Protein AF-A0A078B1Y4-F1 (afdb_monomer)

Secondary structure (DSSP, 8-state):
-EEE-TTS-EEEE-SS-EEEEEE--SS--HHHHHS--EEES-SEEEEETTEE---S-EEE-STT-EEEEEEEETTS-TTSHHHHHHHHHTT-SS--EEEEEEPPPP-TTEEEETTTEEEEPPTTEE--S--SSSBPPEEP-TTTEEE-STT-EEEPTTEEES-SSS--EEEPPTTHHHHHHHHHHHHHTTS----S----PPP-

Nearest PDB structures (foldseek):
  8trv-assembly2_B  TM=4.277E-01  e=3.160E-01  Homo sapiens
  7lr3-assembly1_D  TM=4.701E-01  e=1.806E+00  Plasmodium berghei
  5lk2-assembly1_A  TM=1.223E-01  e=2.372E+00  Orthohantavirus hantanense

Foldseek 3Di:
DFDADPVRDGPFFDQAKKKFKDKDQPPFDPQQVQAPKDWPDDGIFTDHRNDTDDPDIDIATAAQGKIKMKIDMPVDDCVDPVNVVVCVVVVHPHPIDIDIDGHHFADFQWFQASNRDTHGFAFQWGGQDRDNDGDHTHGHPVVFWGDHTGLDIDGDPQWDDPDSRDNDIDGDDVPCVVVVVVVVVVVVVPDDDDDPDDDDDDDD

Structure (mmCIF, N/CA/C/O backbone):
data_AF-A0A078B1Y4-F1
#
_entry.id   AF-A0A078B1Y4-F1
#
loop_
_atom_site.group_PDB
_atom_site.id
_atom_site.type_symbol
_atom_site.label_atom_id
_atom_site.label_alt_id
_atom_site.label_comp_id
_atom_site.label_asym_id
_atom_site.label_entity_id
_atom_site.label_seq_id
_atom_site.pdbx_PDB_ins_code
_atom_site.Cartn_x
_atom_site.Cartn_y
_atom_site.Cartn_z
_atom_site.occupancy
_atom_site.B_iso_or_equiv
_atom_site.auth_seq_id
_atom_site.auth_comp_id
_atom_site.auth_asym_id
_atom_site.auth_atom_id
_atom_site.pdbx_PDB_model_num
ATOM 1 N N . MET A 1 1 ? -14.480 -9.193 20.611 1.00 78.06 1 MET A N 1
ATOM 2 C CA . MET A 1 1 ? -14.392 -8.823 22.026 1.00 78.06 1 MET A CA 1
ATOM 3 C C . MET A 1 1 ? -15.074 -9.883 22.874 1.00 78.06 1 MET A C 1
ATOM 5 O O . MET A 1 1 ? -16.052 -10.478 22.432 1.00 78.06 1 MET A O 1
ATOM 9 N N . ALA A 1 2 ? -14.563 -10.117 24.077 1.00 81.56 2 ALA A N 1
ATOM 10 C CA . ALA A 1 2 ? -15.162 -11.022 25.050 1.00 81.56 2 ALA A CA 1
ATOM 11 C C . ALA A 1 2 ? -15.450 -10.257 26.344 1.00 81.56 2 ALA A C 1
ATOM 13 O O . ALA A 1 2 ? -14.696 -9.355 26.716 1.00 81.56 2 ALA A O 1
ATOM 14 N N . LEU A 1 3 ? -16.540 -10.611 27.019 1.00 81.38 3 LEU A N 1
ATOM 15 C CA . LEU A 1 3 ? -16.792 -10.191 28.387 1.00 81.38 3 LEU A CA 1
ATOM 16 C C . LEU A 1 3 ? -16.031 -11.147 29.303 1.00 81.38 3 LEU A C 1
ATOM 18 O O . LEU A 1 3 ? -16.247 -12.357 29.248 1.00 81.38 3 LEU A O 1
ATOM 22 N N . ILE A 1 4 ? -15.136 -10.592 30.111 1.00 84.81 4 ILE A N 1
ATOM 23 C CA . ILE A 1 4 ? -14.276 -11.345 31.021 1.00 84.81 4 ILE A CA 1
ATOM 24 C C . ILE A 1 4 ? -14.663 -10.972 32.454 1.00 84.81 4 ILE A C 1
ATOM 26 O O . ILE A 1 4 ? -14.875 -9.792 32.747 1.00 84.81 4 ILE A O 1
ATOM 30 N N . ASP A 1 5 ? -14.809 -11.966 33.326 1.00 83.62 5 ASP A N 1
ATOM 31 C CA . ASP A 1 5 ? -15.074 -11.741 34.748 1.00 83.62 5 ASP A CA 1
ATOM 32 C C . ASP A 1 5 ? -13.808 -11.322 35.523 1.00 83.62 5 ASP A C 1
ATOM 34 O O . ASP A 1 5 ? -12.708 -11.214 34.980 1.00 83.62 5 ASP A O 1
ATOM 38 N N . GLN A 1 6 ? -13.950 -11.083 36.828 1.00 82.25 6 GLN A N 1
ATOM 39 C CA . GLN A 1 6 ? -12.820 -10.715 37.691 1.00 82.25 6 GLN A CA 1
ATOM 40 C C . GLN A 1 6 ? -11.780 -11.836 37.890 1.00 82.25 6 GLN A C 1
ATOM 42 O O . GLN A 1 6 ? -10.701 -11.566 38.410 1.00 82.25 6 GLN A O 1
ATOM 47 N N . TYR A 1 7 ? -12.095 -13.073 37.495 1.00 89.88 7 TYR A N 1
ATOM 48 C CA . TYR A 1 7 ? -11.221 -14.245 37.581 1.00 89.88 7 TYR A CA 1
ATOM 49 C C . TYR A 1 7 ? -10.545 -14.573 36.240 1.00 89.88 7 TYR A C 1
ATOM 51 O O . TYR A 1 7 ? -9.808 -15.552 36.151 1.00 89.88 7 TYR A O 1
ATOM 59 N N . GLY A 1 8 ? -10.772 -13.765 35.198 1.00 84.69 8 GLY A N 1
ATOM 60 C CA . GLY A 1 8 ? -10.197 -13.977 33.870 1.00 84.69 8 GLY A CA 1
ATOM 61 C C . GLY A 1 8 ? -10.979 -14.956 32.987 1.00 84.69 8 GLY A C 1
ATOM 62 O O . GLY A 1 8 ? -10.490 -15.325 31.922 1.00 84.69 8 GLY A O 1
ATOM 63 N N . GLN A 1 9 ? -12.182 -15.376 33.384 1.00 89.38 9 GLN A N 1
ATOM 64 C CA . GLN A 1 9 ? -13.012 -16.304 32.613 1.00 89.38 9 GLN A CA 1
ATOM 65 C C . GLN A 1 9 ? -13.873 -15.559 31.592 1.00 89.38 9 GLN A C 1
ATOM 67 O O . GLN A 1 9 ? -14.438 -14.505 31.888 1.00 89.38 9 GLN A O 1
ATOM 72 N N . ILE A 1 10 ? -14.025 -16.136 30.397 1.00 85.69 10 ILE A N 1
ATOM 73 C CA . ILE A 1 10 ? -14.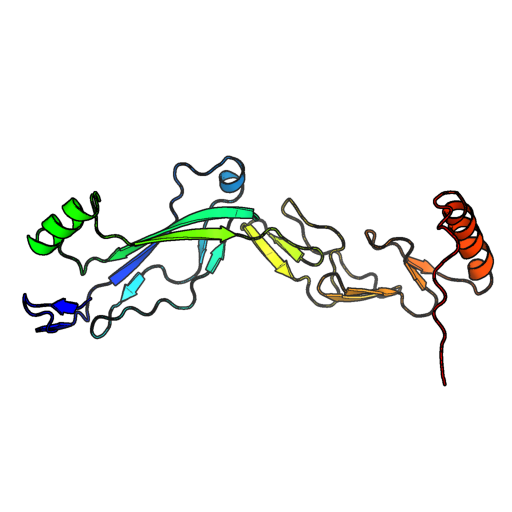935 -15.614 29.373 1.00 85.69 10 ILE A CA 1
ATOM 74 C C . ILE A 1 10 ? -16.369 -15.962 29.773 1.00 85.69 10 ILE A C 1
ATOM 76 O O . ILE A 1 10 ? -16.761 -17.125 29.759 1.00 85.69 10 ILE A O 1
ATOM 80 N N . VAL A 1 11 ? -17.161 -14.942 30.091 1.00 86.88 11 VAL A N 1
ATOM 81 C CA . VAL A 1 11 ? -18.583 -15.081 30.451 1.00 86.88 11 VAL A CA 1
ATOM 82 C C . VAL A 1 11 ? -19.521 -14.789 29.278 1.00 86.88 11 VAL A C 1
ATOM 84 O O . VAL A 1 11 ? -20.719 -15.038 29.360 1.00 86.88 11 VAL A O 1
ATOM 87 N N . GLY A 1 12 ? -18.988 -14.269 28.171 1.00 86.19 12 GLY A N 1
ATOM 88 C CA . GLY A 1 12 ? -19.742 -14.053 26.943 1.00 86.19 12 GLY A CA 1
ATOM 89 C C . GLY A 1 12 ? -18.870 -13.533 25.807 1.00 86.19 12 GLY A C 1
ATOM 90 O O . GLY A 1 12 ? -17.819 -12.931 26.031 1.00 86.19 12 GLY A O 1
ATOM 91 N N . SER A 1 13 ? -19.323 -13.745 24.576 1.00 86.94 13 SER A N 1
ATOM 92 C CA . SER A 1 13 ? -18.654 -13.280 23.362 1.00 86.94 13 SER A CA 1
ATOM 93 C C . SER A 1 13 ? -19.588 -12.410 22.537 1.00 86.94 13 SER A C 1
ATOM 95 O O . SER A 1 13 ? -20.764 -12.734 22.384 1.00 86.94 13 SER A O 1
ATOM 97 N N . ASP A 1 14 ? -19.058 -11.331 21.977 1.00 87.25 14 ASP A N 1
ATOM 98 C CA . ASP A 1 14 ? -19.820 -10.442 21.106 1.00 87.25 14 ASP A CA 1
ATOM 99 C C . ASP A 1 14 ? -19.807 -10.928 19.647 1.00 87.25 14 ASP A C 1
ATOM 101 O O . ASP A 1 14 ? -18.749 -11.216 19.090 1.00 87.25 14 ASP A O 1
ATOM 105 N N . SER A 1 15 ? -20.984 -10.998 19.027 1.00 89.44 15 SER A N 1
ATOM 106 C CA . SER A 1 15 ? -21.167 -11.416 17.631 1.00 89.44 15 SER A CA 1
ATOM 107 C C . SER A 1 15 ? -21.884 -10.371 16.769 1.00 89.44 15 SER A C 1
ATOM 109 O O . SER A 1 15 ? -22.349 -10.690 15.676 1.00 89.44 15 SER A O 1
ATOM 111 N N . ASN A 1 16 ? -22.065 -9.147 17.274 1.00 90.81 16 ASN A N 1
ATOM 112 C CA . ASN A 1 16 ? -22.839 -8.120 16.573 1.00 90.81 16 ASN A CA 1
ATOM 113 C C . ASN A 1 16 ? -22.078 -6.808 16.378 1.00 90.81 16 ASN A C 1
ATOM 115 O O . ASN A 1 16 ? -22.391 -6.042 15.465 1.00 90.81 16 ASN A O 1
ATOM 119 N N . SER A 1 17 ? -21.086 -6.529 17.217 1.00 93.88 17 SER A N 1
ATOM 120 C CA . SER A 1 17 ? -20.323 -5.291 17.102 1.00 93.88 17 SER A CA 1
ATOM 121 C C . SER A 1 17 ? -19.473 -5.275 15.834 1.00 93.88 17 SER A C 1
ATOM 123 O O . SER A 1 17 ? -19.184 -6.306 15.227 1.00 93.88 17 SER A O 1
ATOM 125 N N . LYS A 1 18 ? -19.070 -4.078 15.421 1.00 95.62 18 LYS A N 1
ATOM 126 C CA . LYS A 1 18 ? -18.250 -3.830 14.242 1.00 95.62 18 LYS A CA 1
ATOM 127 C C . LYS A 1 18 ? -16.930 -3.205 14.655 1.00 95.62 18 LYS A C 1
ATOM 129 O O . LYS A 1 18 ? -16.913 -2.261 15.443 1.00 95.62 18 LYS A O 1
ATOM 134 N N . VAL A 1 19 ? -15.855 -3.708 14.068 1.00 96.06 19 VAL A N 1
ATOM 135 C CA . VAL A 1 19 ? -14.545 -3.067 14.057 1.00 96.06 19 VAL A CA 1
ATOM 136 C C . VAL A 1 19 ? -14.460 -2.186 12.817 1.00 96.06 19 VAL A C 1
ATOM 138 O O . VAL A 1 19 ? -14.766 -2.642 11.715 1.00 96.06 19 VAL A O 1
ATOM 141 N N . ARG A 1 20 ? -14.068 -0.927 13.000 1.00 96.31 20 ARG A N 1
ATOM 142 C CA . ARG A 1 20 ? -13.887 0.056 11.935 1.00 96.31 20 ARG A CA 1
ATOM 143 C C . ARG A 1 20 ? -12.437 0.452 11.797 1.00 96.31 20 ARG A C 1
ATOM 145 O O . ARG A 1 20 ? -11.783 0.703 12.805 1.00 96.31 20 ARG A O 1
ATOM 152 N N . ILE A 1 21 ? -11.982 0.567 10.559 1.00 96.50 21 ILE A N 1
ATOM 153 C CA . ILE A 1 21 ? -10.633 1.008 10.217 1.00 96.50 21 ILE A CA 1
ATOM 154 C C . ILE A 1 21 ? -10.707 2.416 9.641 1.00 96.50 21 ILE A C 1
ATOM 156 O O . ILE A 1 21 ? -11.511 2.682 8.746 1.00 96.50 21 ILE A O 1
ATOM 160 N N . SER A 1 22 ? -9.846 3.303 10.118 1.00 94.12 22 SER A N 1
ATOM 161 C CA . SER A 1 22 ? -9.680 4.648 9.573 1.00 94.12 22 SER A CA 1
ATOM 162 C C . SER A 1 22 ? -8.211 5.025 9.484 1.00 94.12 22 SER A C 1
ATOM 164 O O . SER A 1 22 ? -7.410 4.642 10.330 1.00 94.12 22 SER A O 1
ATOM 166 N N . ILE A 1 23 ? -7.861 5.797 8.460 1.00 93.81 23 ILE A N 1
ATOM 167 C CA . ILE A 1 23 ? -6.533 6.395 8.319 1.00 93.81 23 ILE A CA 1
ATOM 168 C C . ILE A 1 23 ? -6.623 7.816 8.867 1.00 93.81 23 ILE A C 1
ATOM 170 O O . ILE A 1 23 ? -7.517 8.571 8.483 1.00 93.81 23 ILE A O 1
ATOM 174 N N . GLN A 1 24 ? -5.714 8.184 9.762 1.00 87.75 24 GLN A N 1
ATOM 175 C CA . GLN A 1 24 ? -5.592 9.559 10.216 1.00 87.75 24 GLN A CA 1
ATOM 176 C C . GLN A 1 24 ? -5.026 10.409 9.079 1.00 87.75 24 GLN A C 1
ATOM 178 O O . GLN A 1 24 ? -3.925 10.167 8.588 1.00 87.75 24 GLN A O 1
ATOM 183 N N . THR A 1 25 ? -5.801 11.402 8.657 1.00 80.56 25 THR A N 1
ATOM 184 C CA . THR A 1 25 ? -5.416 12.343 7.597 1.00 80.56 25 THR A CA 1
ATOM 185 C C . THR A 1 25 ? -5.047 13.725 8.136 1.00 80.56 25 THR A C 1
ATOM 187 O O . THR A 1 25 ? -4.709 14.604 7.350 1.00 80.56 25 THR A O 1
ATOM 190 N N . SER A 1 26 ? -5.144 13.946 9.453 1.00 78.38 26 SER A N 1
ATOM 191 C CA . SER A 1 26 ? -4.662 15.168 10.101 1.00 78.38 26 SER A CA 1
ATOM 192 C C . SER A 1 26 ? -3.170 15.060 10.397 1.00 78.38 26 SER A C 1
ATOM 194 O O . SER A 1 26 ? -2.661 13.958 10.596 1.00 78.38 26 SER A O 1
ATOM 196 N N . ASP A 1 27 ? -2.486 16.204 10.442 1.00 77.81 27 ASP A N 1
ATOM 197 C CA . ASP A 1 27 ? -1.089 16.309 10.893 1.00 77.81 27 ASP A CA 1
ATOM 198 C C . ASP A 1 27 ? -0.091 15.467 10.076 1.00 77.81 27 ASP A C 1
ATOM 200 O O . ASP A 1 27 ? 0.990 15.119 10.548 1.00 77.81 27 ASP A O 1
ATOM 204 N N . LEU A 1 28 ? -0.450 15.156 8.826 1.00 81.56 28 LEU A N 1
ATOM 205 C CA . LEU A 1 28 ? 0.441 14.513 7.869 1.00 81.56 28 LEU A CA 1
ATOM 206 C C . LEU A 1 28 ? 1.578 15.464 7.475 1.00 81.56 28 LEU A C 1
ATOM 208 O O . LEU A 1 28 ? 1.371 16.673 7.328 1.00 81.56 28 LEU A O 1
ATOM 212 N N . ASP A 1 29 ? 2.768 14.907 7.246 1.00 81.62 29 ASP A N 1
ATOM 213 C CA . ASP A 1 29 ? 3.886 15.669 6.693 1.00 81.62 29 ASP A CA 1
ATOM 214 C C . ASP A 1 29 ? 3.585 16.159 5.258 1.00 81.62 29 ASP A C 1
ATOM 216 O O . ASP A 1 29 ? 2.681 15.679 4.566 1.00 81.62 29 ASP A O 1
ATOM 220 N N . GLU A 1 30 ? 4.330 17.166 4.792 1.00 83.50 30 GLU A N 1
ATOM 221 C CA . GLU A 1 30 ? 4.126 17.771 3.464 1.00 83.50 30 GLU A CA 1
ATOM 222 C C . GLU A 1 30 ? 4.202 16.726 2.332 1.00 83.50 30 GLU A C 1
ATOM 224 O O . GLU A 1 30 ? 3.468 16.800 1.345 1.00 83.50 30 GLU A O 1
ATOM 229 N N . LYS A 1 31 ? 5.032 15.691 2.514 1.00 81.50 31 LYS A N 1
ATOM 230 C CA . LYS A 1 31 ? 5.200 14.581 1.570 1.00 81.50 31 LYS A CA 1
ATOM 231 C C . LYS A 1 31 ? 3.947 13.693 1.512 1.00 81.50 31 LYS A C 1
ATOM 233 O O . LYS A 1 31 ? 3.461 13.386 0.422 1.00 81.50 31 LYS A O 1
ATOM 238 N N . ALA A 1 32 ? 3.387 13.307 2.652 1.00 83.12 32 ALA A N 1
ATOM 239 C CA . ALA A 1 32 ? 2.191 12.479 2.783 1.00 83.12 32 ALA A CA 1
ATOM 240 C C . ALA A 1 32 ? 0.916 13.211 2.340 1.00 83.12 32 ALA A C 1
ATOM 242 O O . ALA A 1 32 ? -0.025 12.566 1.878 1.00 83.12 32 ALA A O 1
ATOM 243 N N . ASN A 1 33 ? 0.901 14.546 2.409 1.00 85.00 33 ASN A N 1
ATOM 244 C CA . ASN A 1 33 ? -0.198 15.368 1.896 1.00 85.00 33 ASN A CA 1
ATOM 245 C C . ASN A 1 33 ? -0.282 15.393 0.362 1.00 85.00 33 ASN A C 1
ATOM 247 O O . ASN A 1 33 ? -1.360 15.630 -0.180 1.00 85.00 33 ASN A O 1
ATOM 251 N N . LYS A 1 34 ? 0.823 15.130 -0.353 1.00 86.81 34 LYS A N 1
ATOM 252 C CA . LYS A 1 34 ? 0.838 15.139 -1.827 1.00 86.81 34 LYS A CA 1
ATOM 253 C C . LYS A 1 34 ? -0.050 14.038 -2.421 1.00 86.81 34 LYS A C 1
ATOM 255 O O . LYS A 1 34 ? -0.738 14.282 -3.408 1.00 86.81 34 LYS A O 1
ATOM 260 N N . TYR A 1 35 ? -0.056 12.856 -1.800 1.00 88.69 35 TYR A N 1
ATOM 261 C CA . TYR A 1 35 ? -0.932 11.733 -2.143 1.00 88.69 35 TYR A CA 1
ATOM 262 C C . TYR A 1 35 ? -1.518 11.162 -0.845 1.00 88.69 35 TYR A C 1
ATOM 264 O O . TYR A 1 35 ? -0.891 10.308 -0.209 1.00 88.69 35 TYR A O 1
ATOM 272 N N . PRO A 1 36 ? -2.692 11.652 -0.406 1.00 87.69 36 PRO A N 1
ATOM 273 C CA . PRO A 1 36 ? -3.242 11.290 0.891 1.00 87.69 36 PRO A CA 1
ATOM 274 C C . PRO A 1 36 ? -3.516 9.789 0.989 1.00 87.69 36 PRO A C 1
ATOM 276 O O . PRO A 1 36 ? -3.801 9.117 -0.004 1.00 87.69 36 PRO A O 1
ATOM 279 N N . GLY A 1 37 ? -3.434 9.279 2.218 1.00 89.44 37 GLY A N 1
ATOM 280 C CA . GLY A 1 37 ? -3.692 7.880 2.526 1.00 89.44 37 GLY A CA 1
ATOM 281 C C . GLY A 1 37 ? -5.141 7.502 2.211 1.00 89.44 37 GLY A C 1
ATOM 282 O O . GLY A 1 37 ? -6.065 8.141 2.710 1.00 89.44 37 GLY A O 1
ATOM 283 N N . ILE A 1 38 ? -5.352 6.461 1.410 1.00 90.94 38 ILE A N 1
ATOM 284 C CA . ILE A 1 38 ? -6.674 5.937 1.056 1.00 90.94 38 ILE A CA 1
ATOM 285 C C . ILE A 1 38 ? -6.757 4.480 1.496 1.00 90.94 38 ILE A C 1
ATOM 287 O O . ILE A 1 38 ? -5.835 3.691 1.276 1.00 90.94 38 ILE A O 1
ATOM 291 N N . LEU A 1 39 ? -7.892 4.128 2.093 1.00 93.12 39 LEU A N 1
ATOM 292 C CA . LEU A 1 39 ? -8.262 2.751 2.376 1.00 93.12 39 LEU A CA 1
ATOM 293 C C . LEU A 1 39 ? -9.083 2.216 1.203 1.00 93.12 39 LEU A C 1
ATOM 295 O O . LEU A 1 39 ? -10.091 2.804 0.814 1.00 93.12 39 LEU A O 1
ATOM 299 N N . GLN A 1 40 ? -8.641 1.106 0.631 1.00 92.12 40 GLN A N 1
ATOM 300 C CA . GLN A 1 40 ? -9.341 0.380 -0.420 1.00 92.12 40 GLN A CA 1
ATOM 301 C C . GLN A 1 40 ? -9.856 -0.942 0.143 1.00 92.12 40 GLN A C 1
ATOM 303 O O . GLN A 1 40 ? -9.137 -1.618 0.878 1.00 92.12 40 GLN A O 1
ATOM 308 N N . GLY A 1 41 ? -11.086 -1.305 -0.219 1.00 92.94 41 GLY A N 1
ATOM 309 C CA . GLY A 1 41 ? -11.787 -2.461 0.339 1.00 92.94 41 GLY A CA 1
ATOM 310 C C . GLY A 1 41 ? -12.836 -2.050 1.371 1.00 92.94 41 GLY A C 1
ATOM 311 O O . GLY A 1 41 ? -13.386 -0.951 1.307 1.00 92.94 41 GLY A O 1
ATOM 312 N N . SER A 1 42 ? -13.134 -2.952 2.305 1.00 94.44 42 SER A N 1
ATOM 313 C CA . SER A 1 42 ? -14.098 -2.693 3.381 1.00 94.44 42 SER A CA 1
ATOM 314 C C . SER A 1 42 ? -13.441 -1.953 4.548 1.00 94.44 42 SER A C 1
ATOM 316 O O . SER A 1 42 ? -12.303 -2.237 4.906 1.00 94.44 42 SER A O 1
ATOM 318 N N . SER A 1 43 ? -14.171 -1.032 5.177 1.00 95.31 43 SER A N 1
ATOM 319 C CA . SER A 1 43 ? -13.749 -0.351 6.412 1.00 95.31 43 SER A CA 1
ATOM 320 C C . SER A 1 43 ? -14.452 -0.870 7.663 1.00 95.31 43 SER A C 1
ATOM 322 O O . SER A 1 43 ? -14.038 -0.524 8.763 1.00 95.31 43 SER A O 1
ATOM 324 N N . ASP A 1 44 ? -15.509 -1.673 7.512 1.00 95.62 44 ASP A N 1
ATOM 325 C CA . ASP A 1 44 ? -16.372 -2.149 8.594 1.00 95.62 44 ASP A CA 1
ATOM 326 C C . ASP A 1 44 ? -16.403 -3.684 8.622 1.00 95.62 44 ASP A C 1
ATOM 328 O O . ASP A 1 44 ? -16.843 -4.322 7.667 1.00 95.62 44 ASP A O 1
ATOM 332 N N . PHE A 1 45 ? -16.002 -4.274 9.748 1.00 96.06 45 PHE A N 1
ATOM 333 C CA . PHE A 1 45 ? -15.871 -5.721 9.927 1.00 96.06 45 PHE A CA 1
ATOM 334 C C . PHE A 1 45 ? -16.683 -6.184 11.132 1.00 96.06 45 PHE A C 1
ATOM 336 O O . PHE A 1 45 ? -16.425 -5.766 12.260 1.00 96.06 45 PHE A O 1
ATOM 343 N N . GLN A 1 46 ? -17.678 -7.043 10.911 1.00 95.31 46 GLN A N 1
ATOM 344 C CA . GLN A 1 46 ? -18.495 -7.580 11.998 1.00 95.31 46 GLN A CA 1
ATOM 345 C C . GLN A 1 46 ? -17.700 -8.602 12.817 1.00 95.31 46 GLN A C 1
ATOM 347 O O . GLN A 1 46 ? -17.027 -9.475 12.270 1.00 95.31 46 GLN A O 1
ATOM 352 N N . ALA A 1 47 ? -17.783 -8.495 14.139 1.00 94.38 47 ALA A N 1
ATOM 353 C CA . ALA A 1 47 ? -17.245 -9.492 15.044 1.00 94.38 47 ALA A CA 1
ATOM 354 C C . ALA A 1 47 ? -18.140 -10.740 15.047 1.00 94.38 47 ALA A C 1
ATOM 356 O O . ALA A 1 47 ? -19.361 -10.639 15.090 1.00 94.38 47 ALA A O 1
ATOM 357 N N . SER A 1 48 ? -17.525 -11.917 15.063 1.00 93.75 48 SER A N 1
ATOM 358 C CA . SER A 1 48 ? -18.172 -13.214 15.237 1.00 93.75 48 SER A CA 1
ATOM 359 C C . SER A 1 48 ? -17.509 -13.939 16.401 1.00 93.75 48 SER A C 1
ATOM 361 O O . SER A 1 48 ? -16.290 -14.112 16.413 1.00 93.75 48 SER A O 1
ATOM 363 N N . SER A 1 49 ? -18.296 -14.329 17.407 1.00 89.06 49 SER A N 1
ATOM 364 C CA . SER A 1 49 ? -17.803 -14.991 18.628 1.00 89.06 49 SER A CA 1
ATOM 365 C C . SER A 1 49 ? -16.619 -14.270 19.281 1.00 89.06 49 SER A C 1
ATOM 367 O O . SER A 1 49 ? -15.675 -14.872 19.784 1.00 89.06 49 SER A O 1
ATOM 369 N N . GLY A 1 50 ? -16.660 -12.943 19.272 1.00 87.25 50 GLY A N 1
ATOM 370 C CA . GLY A 1 50 ? -15.637 -12.095 19.846 1.00 87.25 50 GLY A CA 1
ATOM 371 C C . GLY A 1 50 ? -14.394 -11.911 18.974 1.00 87.25 50 GLY A C 1
ATOM 372 O O . GLY A 1 50 ? -13.429 -11.314 19.449 1.00 87.25 50 GLY A O 1
ATOM 373 N N . VAL A 1 51 ? -14.404 -12.329 17.714 1.00 90.00 51 VAL A N 1
ATOM 374 C CA . VAL A 1 51 ? -13.280 -12.157 16.786 1.00 90.00 51 VAL A CA 1
ATOM 375 C C . VAL A 1 51 ? -13.757 -11.412 15.544 1.00 90.00 51 VAL A C 1
ATOM 377 O O . VAL A 1 51 ? -14.751 -11.795 14.940 1.00 90.00 51 VAL A O 1
ATOM 380 N N . ALA A 1 52 ? -13.062 -10.344 15.158 1.00 93.12 52 ALA A N 1
ATOM 381 C CA . ALA A 1 52 ? -13.277 -9.678 13.875 1.00 93.12 52 ALA A CA 1
ATOM 382 C C . ALA A 1 52 ? -12.123 -10.043 12.939 1.00 93.12 52 ALA A C 1
ATOM 384 O O . ALA A 1 52 ? -10.960 -9.919 13.323 1.00 93.12 52 ALA A O 1
ATOM 385 N N . ILE A 1 53 ? -12.450 -10.507 11.734 1.00 93.44 53 ILE A N 1
ATOM 386 C CA . ILE A 1 53 ? -11.469 -10.850 10.703 1.00 93.44 53 ILE A CA 1
ATOM 387 C C . ILE A 1 53 ? -11.429 -9.699 9.703 1.00 93.44 53 ILE A C 1
ATOM 389 O O . ILE A 1 53 ? -12.453 -9.355 9.116 1.00 93.44 53 ILE A O 1
ATOM 393 N N . ILE A 1 54 ? -10.249 -9.107 9.538 1.00 93.94 54 ILE A N 1
ATOM 394 C CA . ILE A 1 54 ? -10.006 -7.987 8.631 1.00 93.94 54 ILE A CA 1
ATOM 395 C C . ILE A 1 54 ? -9.258 -8.527 7.418 1.00 93.94 54 ILE A C 1
ATOM 397 O O . ILE A 1 54 ? -8.078 -8.853 7.520 1.00 93.94 54 ILE A O 1
ATOM 401 N N . ASN A 1 55 ? -9.954 -8.611 6.287 1.00 94.00 55 ASN A N 1
ATOM 402 C CA . ASN A 1 55 ? -9.428 -9.135 5.028 1.00 94.00 55 ASN A CA 1
ATOM 403 C C . ASN A 1 55 ? -9.663 -8.137 3.892 1.00 94.00 55 ASN A C 1
ATOM 405 O O . ASN A 1 55 ? -10.556 -7.293 3.978 1.00 94.00 55 ASN A O 1
ATOM 409 N N . ASP A 1 56 ? -8.870 -8.270 2.828 1.00 92.88 56 ASP A N 1
ATOM 410 C CA . ASP A 1 56 ? -9.012 -7.510 1.579 1.00 92.88 56 ASP A CA 1
ATOM 411 C C . ASP A 1 56 ? -8.977 -5.983 1.768 1.00 92.88 56 ASP A C 1
ATOM 413 O O . ASP A 1 56 ? -9.654 -5.230 1.066 1.00 92.88 56 ASP A O 1
ATOM 417 N N . VAL A 1 57 ? -8.164 -5.524 2.726 1.00 93.62 57 VAL A N 1
ATOM 418 C CA . VAL A 1 57 ? -7.899 -4.103 2.976 1.00 93.62 57 VAL A CA 1
ATOM 419 C C . VAL A 1 57 ? -6.534 -3.738 2.426 1.00 93.62 57 VAL A C 1
ATOM 421 O O . VAL A 1 57 ? -5.520 -4.325 2.804 1.00 93.62 57 VAL A O 1
ATOM 424 N N . ILE A 1 58 ? -6.501 -2.730 1.559 1.00 92.19 58 ILE A N 1
ATOM 425 C CA . ILE A 1 58 ? -5.267 -2.181 1.003 1.00 92.19 58 ILE A CA 1
ATOM 426 C C . ILE A 1 58 ? -5.183 -0.712 1.390 1.00 92.19 58 ILE A C 1
ATOM 428 O O . ILE A 1 58 ? -6.119 0.053 1.171 1.00 92.19 58 ILE A O 1
ATOM 432 N N . ILE A 1 59 ? -4.040 -0.313 1.936 1.00 91.81 59 ILE A N 1
ATOM 433 C CA . ILE A 1 59 ? -3.755 1.077 2.286 1.00 91.81 59 ILE A CA 1
ATOM 434 C C . ILE A 1 59 ? -2.744 1.618 1.283 1.00 91.81 59 ILE A C 1
ATOM 436 O O . ILE A 1 59 ? -1.717 0.994 1.017 1.00 91.81 59 ILE A O 1
ATOM 440 N N . THR A 1 60 ? -3.066 2.761 0.689 1.00 92.25 60 THR A N 1
ATOM 441 C CA . THR A 1 60 ? -2.288 3.392 -0.384 1.00 92.25 60 THR A CA 1
ATOM 442 C C . THR A 1 60 ? -2.036 4.843 -0.033 1.00 92.25 60 THR A C 1
ATOM 444 O O . THR A 1 60 ? -2.876 5.442 0.623 1.00 92.25 60 THR A O 1
ATOM 447 N N . GLY A 1 61 ? -0.935 5.432 -0.480 1.00 92.62 61 GLY A N 1
ATOM 448 C CA . GLY A 1 61 ? -0.578 6.810 -0.141 1.00 92.62 61 GLY A CA 1
ATOM 449 C C . GLY A 1 61 ? 0.799 7.161 -0.687 1.00 92.62 61 GLY A C 1
ATOM 450 O O . GLY A 1 61 ? 1.381 6.391 -1.445 1.00 92.62 61 GLY A O 1
ATOM 451 N N . THR A 1 62 ? 1.352 8.312 -0.325 1.00 93.00 62 THR A N 1
ATOM 452 C CA . THR A 1 62 ? 2.687 8.700 -0.783 1.00 93.00 62 THR A CA 1
ATOM 453 C C . THR A 1 62 ? 3.729 7.621 -0.425 1.00 93.00 62 THR A C 1
ATOM 455 O O . THR A 1 62 ? 3.887 7.282 0.751 1.00 93.00 62 THR A O 1
ATOM 458 N N . PRO A 1 63 ? 4.473 7.078 -1.410 1.00 94.25 63 PRO A N 1
ATOM 459 C CA . PRO A 1 63 ? 5.557 6.137 -1.149 1.00 94.25 63 PRO A CA 1
ATOM 460 C C . PRO A 1 63 ? 6.613 6.724 -0.205 1.00 94.25 63 PRO A C 1
ATOM 462 O O . PRO A 1 63 ? 7.004 7.888 -0.326 1.00 94.25 63 PRO A O 1
ATOM 465 N N . GLY A 1 64 ? 7.089 5.911 0.739 1.00 92.25 64 GLY A N 1
ATOM 466 C CA . GLY A 1 64 ? 8.067 6.338 1.742 1.00 92.25 64 GLY A CA 1
ATOM 467 C C . GLY A 1 64 ? 7.518 7.245 2.842 1.00 92.25 64 GLY A C 1
ATOM 468 O O . GLY A 1 64 ? 8.322 7.868 3.534 1.00 92.25 64 GLY A O 1
ATOM 469 N N . SER A 1 65 ? 6.197 7.376 2.974 1.00 92.31 65 SER A N 1
ATOM 470 C CA . SER A 1 65 ? 5.544 8.103 4.069 1.00 92.31 65 SER A CA 1
ATOM 471 C C . SER A 1 65 ? 4.977 7.146 5.121 1.00 92.31 65 SER A C 1
ATOM 473 O O . SER A 1 65 ? 4.745 5.962 4.862 1.00 92.31 65 SER A O 1
ATOM 475 N N . THR A 1 66 ? 4.749 7.677 6.321 1.00 91.75 66 THR A N 1
ATOM 476 C CA . THR A 1 66 ? 4.126 6.955 7.439 1.00 91.75 66 THR A CA 1
ATOM 477 C C . THR A 1 66 ? 2.674 7.386 7.581 1.00 91.75 66 THR A C 1
ATOM 479 O O . THR A 1 66 ? 2.385 8.579 7.530 1.00 91.75 66 THR A O 1
ATOM 482 N N . TYR A 1 67 ? 1.773 6.428 7.787 1.00 91.94 67 TYR A N 1
ATOM 483 C CA . TYR A 1 67 ? 0.357 6.677 8.045 1.00 91.94 67 TYR A CA 1
ATOM 484 C C . TYR A 1 67 ? -0.066 6.033 9.360 1.00 91.94 67 TYR A C 1
ATOM 486 O O . TYR A 1 67 ? 0.280 4.883 9.631 1.00 91.94 67 TYR A O 1
ATOM 494 N N . HIS A 1 68 ? -0.859 6.758 10.144 1.00 92.44 68 HIS A N 1
ATOM 495 C CA . HIS A 1 68 ? -1.447 6.247 11.378 1.00 92.44 68 HIS A CA 1
ATOM 496 C C . HIS A 1 68 ? -2.826 5.670 11.073 1.00 92.44 68 HIS A C 1
ATOM 498 O O . HIS A 1 68 ? -3.712 6.370 10.579 1.00 92.44 68 HIS A O 1
ATOM 504 N N . VAL A 1 69 ? -3.014 4.384 11.345 1.00 94.31 69 VAL A N 1
ATOM 505 C CA . VAL A 1 69 ? -4.270 3.676 11.100 1.00 94.31 69 VAL A CA 1
ATOM 506 C C . VAL A 1 69 ? -4.889 3.298 12.428 1.00 94.31 69 VAL A C 1
ATOM 508 O O . VAL A 1 69 ? -4.270 2.619 13.243 1.00 94.31 69 VAL A O 1
ATOM 511 N N . SER A 1 70 ? -6.116 3.744 12.652 1.00 94.94 70 SER A N 1
ATOM 512 C CA . SER A 1 70 ? -6.874 3.460 13.857 1.00 94.94 70 SER A CA 1
ATOM 513 C C . SER A 1 70 ? -7.942 2.405 13.601 1.00 94.94 70 SER A C 1
ATOM 515 O O . SER A 1 70 ? -8.625 2.390 12.576 1.00 94.94 70 SER A O 1
ATOM 517 N N . PHE A 1 71 ? -8.086 1.524 14.579 1.00 95.38 71 PHE A N 1
ATOM 518 C CA . PHE A 1 71 ? -9.081 0.476 14.653 1.00 95.38 71 PHE A CA 1
ATOM 519 C C . PHE A 1 71 ? -9.960 0.784 15.859 1.00 95.38 71 PHE A C 1
ATOM 521 O O . PHE A 1 71 ? -9.509 0.723 17.005 1.00 95.38 71 PHE A O 1
ATOM 528 N N . SER A 1 72 ? -11.215 1.122 15.593 1.00 95.00 72 SER A N 1
ATOM 529 C CA . SER A 1 72 ? -12.216 1.407 16.620 1.00 95.00 72 SER A CA 1
ATOM 530 C C . SER A 1 72 ? -13.282 0.322 16.631 1.00 95.00 72 SER A C 1
ATOM 532 O O . SER A 1 72 ? -13.485 -0.380 15.642 1.00 95.00 72 SER A O 1
ATOM 534 N N . SER A 1 73 ? -13.972 0.148 17.754 1.00 94.44 73 SER A N 1
ATOM 535 C CA . SER A 1 73 ? -15.062 -0.820 17.856 1.00 94.44 73 SER A CA 1
ATOM 536 C C . SER A 1 73 ? -16.201 -0.279 18.697 1.00 94.44 73 SER A C 1
ATOM 538 O O . SER A 1 73 ? -15.984 0.253 19.782 1.00 94.44 73 SER A O 1
ATOM 540 N N . ASN A 1 74 ? -17.436 -0.486 18.243 1.00 93.19 74 ASN A N 1
ATOM 541 C CA . ASN A 1 74 ? -18.621 -0.164 19.040 1.00 93.19 74 ASN A CA 1
ATOM 542 C C . ASN A 1 74 ? -18.973 -1.246 20.081 1.00 93.19 74 ASN A C 1
ATOM 544 O O . ASN A 1 74 ? -19.927 -1.066 20.832 1.00 93.19 74 ASN A O 1
ATOM 548 N N . GLY A 1 75 ? -18.221 -2.351 20.140 1.00 90.88 75 GLY A N 1
ATOM 549 C CA . GLY A 1 75 ? -18.423 -3.419 21.127 1.00 90.88 75 GLY A CA 1
ATOM 550 C C . GLY A 1 75 ? -17.753 -3.167 22.477 1.00 90.88 75 GLY A C 1
ATOM 551 O O . GLY A 1 75 ? -17.946 -3.938 23.418 1.00 90.88 75 GLY A O 1
ATOM 552 N N . ILE A 1 76 ? -16.959 -2.098 22.590 1.00 90.19 76 ILE A N 1
ATOM 553 C CA . ILE A 1 76 ? -16.288 -1.700 23.828 1.00 90.19 76 ILE A CA 1
ATOM 554 C C . ILE A 1 76 ? -17.065 -0.543 24.458 1.00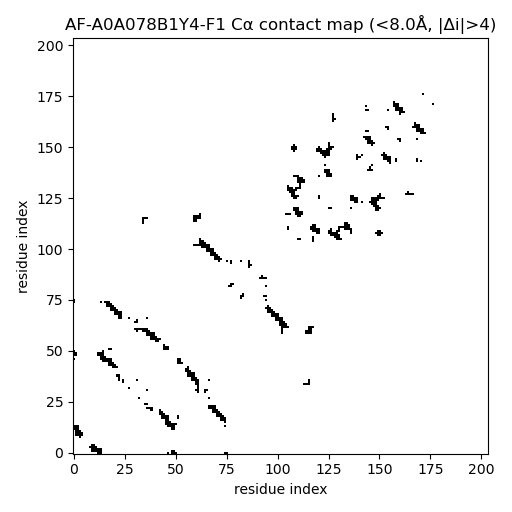 90.19 76 ILE A C 1
ATOM 556 O O . ILE A 1 76 ? -16.957 0.607 24.041 1.00 90.19 76 ILE A O 1
ATOM 560 N N . ASP A 1 77 ? -17.830 -0.838 25.507 1.00 90.31 77 ASP A N 1
ATOM 561 C CA . ASP A 1 77 ? -18.537 0.191 26.270 1.00 90.31 77 ASP A CA 1
ATOM 562 C C . ASP A 1 77 ? -17.574 0.946 27.201 1.00 90.31 77 ASP A C 1
ATOM 564 O O . ASP A 1 77 ? -17.206 0.465 28.279 1.00 90.31 77 ASP A O 1
ATOM 568 N N . LEU A 1 78 ? -17.174 2.150 26.794 1.00 92.50 78 LEU A N 1
ATOM 569 C CA . LEU A 1 78 ? -16.264 3.014 27.550 1.00 92.50 78 LEU A CA 1
ATOM 570 C C . LEU A 1 78 ? -16.858 3.520 28.877 1.00 92.50 78 LEU A C 1
ATOM 572 O O . LEU A 1 78 ? -16.118 4.026 29.722 1.00 92.50 78 LEU A O 1
ATOM 576 N N . GLN A 1 79 ? -18.168 3.379 29.109 1.00 93.25 79 GLN A N 1
ATOM 577 C CA . GLN A 1 79 ? -18.790 3.775 30.374 1.00 93.25 79 GLN A CA 1
ATOM 578 C C . GLN A 1 79 ? -18.573 2.762 31.498 1.00 93.25 79 GLN A C 1
ATOM 580 O O . GLN A 1 79 ? -18.670 3.144 32.672 1.00 93.25 79 GLN A O 1
ATOM 585 N N . LYS A 1 80 ? -18.213 1.513 31.171 1.00 90.94 80 LYS A N 1
ATOM 586 C CA . LYS A 1 80 ? -17.906 0.477 32.163 1.00 90.94 80 LYS A CA 1
ATOM 587 C C . LYS A 1 80 ? -16.695 0.855 33.010 1.00 90.94 80 LYS A C 1
ATOM 589 O O . LYS A 1 80 ? -15.658 1.270 32.497 1.00 90.94 80 LYS A O 1
ATOM 594 N N . GLN A 1 81 ? -16.801 0.631 34.322 1.00 92.25 81 GLN A N 1
ATOM 595 C CA . GLN A 1 81 ? -15.747 0.988 35.276 1.00 92.25 81 GLN A CA 1
ATOM 596 C C . GLN A 1 81 ? -14.408 0.298 34.977 1.00 92.25 81 GLN A C 1
ATOM 598 O O . GLN A 1 81 ? -13.357 0.901 35.177 1.00 92.25 81 GLN A O 1
ATOM 603 N N . SER A 1 82 ? -14.431 -0.945 34.484 1.00 90.06 82 SER A N 1
ATOM 604 C CA . SER A 1 82 ? -13.226 -1.666 34.056 1.00 90.06 82 SER A CA 1
ATOM 605 C C . SER A 1 82 ? -12.512 -0.955 32.903 1.00 90.06 82 SER A C 1
ATOM 607 O O . SER A 1 82 ? -11.303 -0.759 32.966 1.00 90.06 82 SER A O 1
ATOM 609 N N . ASN A 1 83 ? -13.263 -0.490 31.903 1.00 92.00 83 ASN A N 1
ATOM 610 C CA . ASN A 1 83 ? -12.722 0.220 30.745 1.00 92.00 83 ASN A CA 1
ATOM 611 C C . ASN A 1 83 ? -12.229 1.623 31.125 1.00 92.00 83 ASN A C 1
ATOM 613 O O . ASN A 1 83 ? -11.160 2.026 30.680 1.00 92.00 83 ASN A O 1
ATOM 617 N N . LYS A 1 84 ? -12.929 2.331 32.024 1.00 95.25 84 LYS A N 1
ATOM 618 C CA . LYS A 1 84 ? -12.454 3.606 32.599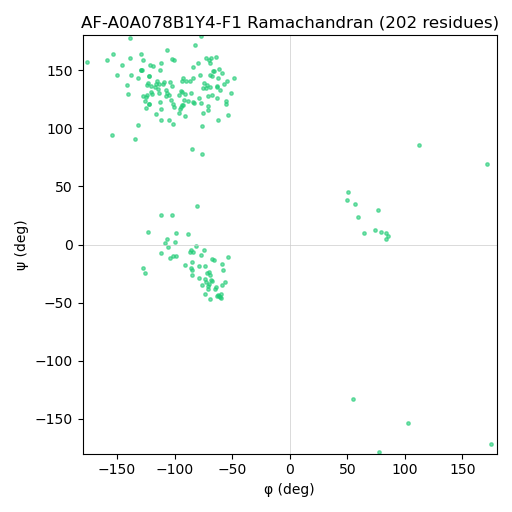 1.00 95.25 84 LYS A CA 1
ATOM 619 C C . LYS A 1 84 ? -11.126 3.449 33.336 1.00 95.25 84 LYS A C 1
ATOM 621 O O . LYS A 1 84 ? -10.212 4.237 33.109 1.00 95.25 84 LYS A O 1
ATOM 626 N N . LYS A 1 85 ? -10.996 2.413 34.172 1.00 94.38 85 LYS A N 1
ATOM 627 C CA . LYS A 1 85 ? -9.735 2.086 34.856 1.00 94.38 85 LYS A CA 1
ATOM 628 C C . LYS A 1 85 ? -8.629 1.740 33.857 1.00 94.38 85 LYS A C 1
ATOM 630 O O . LYS A 1 85 ? -7.519 2.234 34.004 1.00 94.38 85 LYS A O 1
ATOM 635 N N . ALA A 1 86 ? -8.927 0.944 32.828 1.00 92.44 86 ALA A N 1
ATOM 636 C CA . ALA A 1 86 ? -7.963 0.610 31.780 1.00 92.44 86 ALA A CA 1
ATOM 637 C C . ALA A 1 86 ? -7.479 1.860 31.024 1.00 92.44 86 ALA A C 1
ATOM 639 O O . ALA A 1 86 ? -6.279 2.040 30.855 1.00 92.44 86 ALA A O 1
ATOM 640 N N . MET A 1 87 ? -8.389 2.762 30.644 1.00 95.62 87 MET A N 1
ATOM 641 C CA . MET A 1 87 ? -8.054 4.042 30.007 1.00 95.62 87 MET A CA 1
ATOM 642 C C . MET A 1 87 ? -7.157 4.917 30.894 1.00 95.62 87 MET A C 1
ATOM 644 O O . MET A 1 87 ? -6.166 5.455 30.411 1.00 95.62 87 MET A O 1
ATOM 648 N N . GLN A 1 88 ? -7.444 5.001 32.198 1.00 96.00 88 GLN A N 1
ATOM 649 C CA . GLN A 1 88 ? -6.606 5.729 33.162 1.00 96.00 88 GLN A CA 1
ATOM 650 C C . GLN A 1 88 ? -5.205 5.119 33.297 1.00 96.00 88 GLN A C 1
ATOM 652 O O . GLN A 1 88 ? -4.221 5.851 33.282 1.00 96.00 88 GLN A O 1
ATOM 657 N N . LEU A 1 89 ? -5.106 3.789 33.389 1.00 95.38 89 LEU A N 1
ATOM 658 C CA . LEU A 1 89 ? -3.826 3.076 33.481 1.00 95.38 89 LEU A CA 1
ATOM 659 C C . LEU A 1 89 ? -2.974 3.241 32.218 1.00 95.38 89 LEU A C 1
ATOM 661 O O . LEU A 1 89 ? -1.755 3.340 32.309 1.00 95.38 89 LEU A O 1
ATOM 665 N N . LEU A 1 90 ? -3.615 3.277 31.049 1.00 94.81 90 LEU A N 1
ATOM 666 C CA . LEU A 1 90 ? -2.952 3.461 29.758 1.00 94.81 90 LEU A CA 1
ATOM 667 C C . LEU A 1 90 ? -2.726 4.937 29.398 1.00 94.81 90 LEU A C 1
ATOM 669 O O . LEU A 1 90 ? -2.124 5.210 28.363 1.00 94.81 90 LEU A O 1
ATOM 673 N N . ASN A 1 91 ? -3.217 5.875 30.217 1.00 95.38 91 ASN A N 1
ATOM 674 C CA . ASN A 1 91 ? -3.253 7.309 29.921 1.00 95.38 91 ASN A CA 1
ATOM 675 C C . ASN A 1 91 ? -3.865 7.620 28.537 1.00 95.38 91 ASN A C 1
ATOM 677 O O . ASN A 1 91 ? -3.327 8.403 27.754 1.00 95.38 91 ASN A O 1
ATOM 681 N N . LYS A 1 92 ? -4.986 6.965 28.215 1.00 94.12 92 LYS A N 1
ATOM 682 C CA . LYS A 1 92 ? -5.721 7.129 26.954 1.00 94.12 92 LYS A CA 1
ATOM 683 C C . LYS A 1 92 ? -7.135 7.645 27.199 1.00 94.12 92 LYS A C 1
ATOM 685 O O . LYS A 1 92 ? -7.729 7.399 28.244 1.00 94.12 92 LYS A O 1
ATOM 690 N N . THR A 1 93 ? -7.695 8.332 26.208 1.00 91.25 93 THR A N 1
ATOM 691 C CA . THR A 1 93 ? -9.087 8.820 26.213 1.00 91.25 93 THR A CA 1
ATOM 692 C C . THR A 1 93 ? -10.076 7.828 25.598 1.00 91.25 93 THR A C 1
ATOM 694 O O . THR A 1 93 ? -11.278 7.936 25.831 1.00 91.25 93 THR A O 1
ATOM 697 N N . ASN A 1 94 ? -9.576 6.860 24.829 1.00 93.12 94 ASN A N 1
ATOM 698 C CA . ASN A 1 94 ? -10.327 5.756 24.244 1.00 93.12 94 ASN A CA 1
ATOM 699 C C . ASN A 1 94 ? -9.518 4.447 24.351 1.00 93.12 94 ASN A C 1
ATOM 701 O O . ASN A 1 94 ? -8.386 4.430 24.841 1.00 93.12 94 ASN A O 1
ATOM 705 N N . LEU A 1 95 ? -10.116 3.344 23.901 1.00 93.56 95 LEU A N 1
ATOM 706 C CA . LEU A 1 95 ? -9.472 2.027 23.822 1.00 93.56 95 LEU A CA 1
ATOM 707 C C . LEU A 1 95 ? -9.265 1.588 22.368 1.00 93.56 95 LEU A C 1
ATOM 709 O O . LEU A 1 95 ? -9.196 0.391 22.088 1.00 93.56 95 LEU A O 1
ATOM 713 N N . ASP A 1 96 ? -9.174 2.556 21.455 1.00 94.00 96 ASP A N 1
ATOM 714 C CA . ASP A 1 96 ? -8.897 2.275 20.054 1.00 94.00 96 ASP A CA 1
ATOM 715 C C . ASP A 1 96 ? -7.455 1.775 19.908 1.00 94.00 96 ASP A C 1
ATOM 717 O O . ASP A 1 96 ? -6.532 2.163 20.643 1.00 94.00 96 ASP A O 1
ATOM 721 N N . PHE A 1 97 ? -7.269 0.872 18.954 1.00 92.31 97 PHE A N 1
ATOM 722 C CA . PHE A 1 97 ? -5.960 0.354 18.598 1.00 92.31 97 PHE A CA 1
ATOM 723 C C . PHE A 1 97 ? -5.396 1.183 17.446 1.00 92.31 97 PHE A C 1
ATOM 725 O O . PHE A 1 97 ? -6.083 1.401 16.454 1.00 92.31 97 PHE A O 1
ATOM 732 N N . SER A 1 98 ? -4.150 1.634 17.572 1.00 92.56 98 SER A N 1
ATOM 733 C CA . SER A 1 98 ? -3.465 2.403 16.531 1.00 92.56 98 SER A CA 1
ATOM 734 C C . SER A 1 98 ? -2.271 1.616 16.014 1.00 92.56 98 SER A C 1
ATOM 736 O O . SER A 1 98 ? -1.537 1.014 16.800 1.00 92.56 98 SER A O 1
ATOM 738 N N . LEU A 1 99 ? -2.083 1.645 14.700 1.00 92.75 99 LEU A N 1
ATOM 739 C CA . LEU A 1 99 ? -0.991 1.010 13.983 1.00 92.75 99 LEU A CA 1
ATOM 740 C C . LEU A 1 99 ? -0.314 2.038 13.081 1.00 92.75 99 LEU A C 1
ATOM 742 O O . LEU A 1 99 ? -0.973 2.663 12.250 1.00 92.75 99 LEU A O 1
ATOM 746 N N . ASP A 1 100 ? 1.003 2.141 13.197 1.00 92.31 100 ASP A N 1
ATOM 747 C CA . ASP A 1 100 ? 1.810 2.944 12.286 1.00 92.31 100 ASP A CA 1
ATOM 748 C C . ASP A 1 100 ? 2.220 2.081 11.095 1.00 92.31 100 ASP A C 1
ATOM 750 O O . ASP A 1 100 ? 2.817 1.013 11.248 1.00 92.31 100 ASP A O 1
ATOM 754 N N . ILE A 1 101 ? 1.874 2.534 9.893 1.00 92.31 101 ILE A N 1
ATOM 755 C CA . ILE A 1 101 ? 2.207 1.857 8.644 1.00 92.31 101 ILE A CA 1
ATOM 756 C C . ILE A 1 101 ? 3.215 2.705 7.887 1.00 92.31 101 ILE A C 1
ATOM 758 O O . ILE A 1 101 ? 2.912 3.810 7.439 1.00 92.31 101 ILE A O 1
ATOM 762 N N . HIS A 1 102 ? 4.407 2.150 7.698 1.00 92.88 102 HIS A N 1
ATOM 763 C CA . HIS A 1 102 ? 5.442 2.744 6.863 1.00 92.88 102 HIS A CA 1
ATOM 764 C C . HIS A 1 102 ? 5.309 2.215 5.436 1.00 92.88 102 HIS A C 1
ATOM 766 O O . HIS A 1 102 ? 5.568 1.037 5.171 1.00 92.88 102 HIS A O 1
ATOM 772 N N . LEU A 1 103 ? 4.904 3.077 4.503 1.00 93.25 103 LEU A N 1
ATOM 773 C CA . LEU A 1 103 ? 4.886 2.717 3.091 1.00 93.25 103 LEU A CA 1
ATOM 774 C C . LEU A 1 103 ? 6.311 2.727 2.557 1.00 93.25 103 LEU A C 1
ATOM 776 O O . LEU A 1 103 ? 7.070 3.667 2.778 1.00 93.25 103 LEU A O 1
ATOM 780 N N . ARG A 1 104 ? 6.679 1.692 1.804 1.00 94.56 104 ARG A N 1
ATOM 781 C CA . ARG A 1 104 ? 7.956 1.686 1.091 1.00 94.56 104 ARG A CA 1
ATOM 782 C C . ARG A 1 104 ? 7.944 2.691 -0.056 1.00 94.56 104 ARG A C 1
ATOM 784 O O . ARG A 1 104 ? 6.901 3.054 -0.593 1.00 94.56 104 ARG A O 1
ATOM 791 N N . GLU A 1 105 ? 9.135 3.079 -0.468 1.00 95.00 105 GLU A N 1
ATOM 792 C CA . GLU A 1 105 ? 9.354 3.785 -1.723 1.00 95.00 105 GLU A CA 1
ATOM 793 C C . GLU A 1 105 ? 9.093 2.859 -2.931 1.00 95.00 105 GLU A C 1
ATOM 795 O O . GLU A 1 105 ? 9.217 1.629 -2.823 1.00 95.00 105 GLU A O 1
ATOM 800 N N . CYS A 1 106 ? 8.776 3.435 -4.096 1.00 95.88 106 CYS A N 1
ATOM 801 C CA . CYS A 1 106 ? 8.777 2.665 -5.342 1.00 95.88 106 CYS A CA 1
ATOM 802 C C . CYS A 1 106 ? 10.209 2.226 -5.679 1.00 95.88 106 CYS A C 1
ATOM 804 O O . CYS A 1 106 ? 11.175 2.914 -5.335 1.00 95.88 106 CYS A O 1
ATOM 806 N N . LYS A 1 107 ? 10.359 1.081 -6.341 1.00 96.31 107 LYS A N 1
ATOM 807 C CA . LYS A 1 107 ? 11.648 0.578 -6.845 1.00 96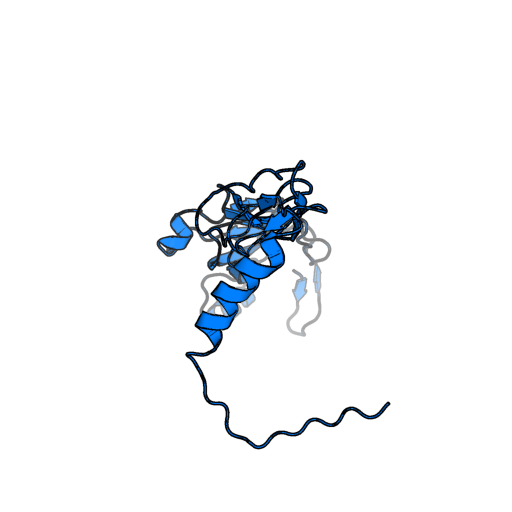.31 107 LYS A CA 1
ATOM 808 C C . LYS A 1 107 ? 11.727 0.710 -8.366 1.00 96.31 107 LYS A C 1
ATOM 810 O O . LYS A 1 107 ? 10.730 0.971 -9.036 1.00 96.31 107 LYS A O 1
ATOM 815 N N . GLU A 1 108 ? 12.929 0.539 -8.906 1.00 96.19 108 GLU A N 1
ATOM 816 C CA . GLU A 1 108 ? 13.107 0.352 -10.347 1.00 96.19 108 GLU A CA 1
ATOM 817 C C . GLU A 1 108 ? 12.232 -0.810 -10.831 1.00 96.19 108 GLU A C 1
ATOM 819 O O . GLU A 1 108 ? 12.059 -1.815 -10.135 1.00 96.19 108 GLU A O 1
ATOM 824 N N . GLY A 1 109 ? 11.646 -0.646 -12.013 1.00 96.50 109 GLY A N 1
ATOM 825 C CA . GLY A 1 109 ? 10.670 -1.584 -12.550 1.00 96.50 109 GLY A CA 1
ATOM 826 C C . GLY A 1 109 ? 9.239 -1.390 -12.061 1.00 96.50 109 GLY A C 1
ATOM 827 O O . GLY A 1 109 ? 8.366 -2.172 -12.424 1.00 96.50 109 GLY A O 1
ATOM 828 N N . GLU A 1 110 ? 8.962 -0.356 -11.272 1.00 97.94 110 GLU A N 1
ATOM 829 C CA . GLU A 1 110 ? 7.600 0.007 -10.885 1.00 97.94 110 GLU A CA 1
ATOM 830 C C . GLU A 1 110 ? 7.180 1.338 -11.501 1.00 97.94 110 GLU A C 1
ATOM 832 O O . GLU A 1 110 ? 7.997 2.240 -11.706 1.00 97.94 110 GLU A O 1
ATOM 837 N N . GLN A 1 111 ? 5.878 1.461 -11.747 1.00 96.38 111 GLN A N 1
ATOM 838 C CA . GLN A 1 111 ? 5.214 2.730 -11.988 1.00 96.38 111 GLN A CA 1
ATOM 839 C C . GLN A 1 111 ? 4.650 3.317 -10.700 1.00 96.38 111 GLN A C 1
ATOM 841 O O . GLN A 1 111 ? 4.110 2.594 -9.857 1.00 96.38 111 GLN A O 1
ATOM 846 N N . PHE A 1 112 ? 4.718 4.640 -10.583 1.00 95.88 112 PHE A N 1
ATOM 847 C CA . PHE A 1 112 ? 4.047 5.388 -9.531 1.00 95.88 112 PHE A CA 1
ATOM 848 C C . PHE A 1 112 ? 2.712 5.905 -10.084 1.00 95.88 112 PHE A C 1
ATOM 850 O O . PHE A 1 112 ? 2.659 6.741 -10.977 1.00 95.88 112 PHE A O 1
ATOM 857 N N . THR A 1 113 ? 1.601 5.399 -9.558 1.00 93.50 113 THR A N 1
ATOM 858 C CA . THR A 1 113 ? 0.257 5.868 -9.919 1.00 93.50 113 THR A CA 1
ATOM 859 C C . THR A 1 113 ? -0.128 7.160 -9.196 1.00 93.50 113 THR A C 1
ATOM 861 O O . THR A 1 113 ? 0.311 7.422 -8.078 1.00 93.50 113 THR A O 1
ATOM 864 N N . SER A 1 114 ? -1.060 7.921 -9.771 1.00 89.44 114 SER A N 1
ATOM 865 C CA . SER A 1 114 ? -1.663 9.098 -9.122 1.00 89.44 114 SER A CA 1
ATOM 866 C C . SER A 1 114 ? -2.371 8.791 -7.793 1.00 89.44 114 SER A C 1
ATOM 868 O O . SER A 1 114 ? -2.610 9.701 -7.007 1.00 89.44 114 SER A O 1
ATOM 870 N N . ALA A 1 115 ? -2.681 7.519 -7.521 1.00 86.50 115 ALA A N 1
ATOM 871 C CA . ALA A 1 115 ? -3.329 7.060 -6.295 1.00 86.50 115 ALA A 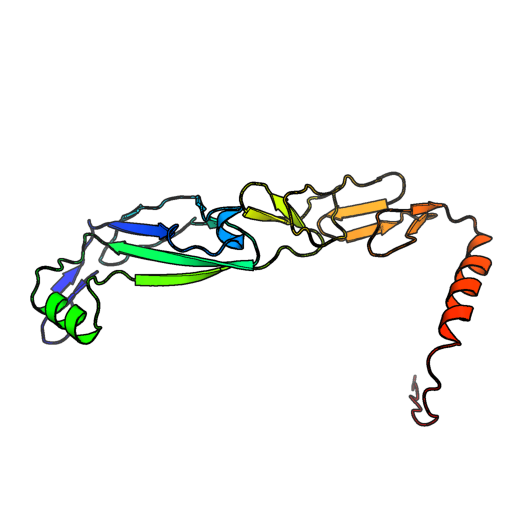CA 1
ATOM 872 C C . ALA A 1 115 ? -2.350 6.711 -5.154 1.00 86.50 115 ALA A C 1
ATOM 874 O O . ALA A 1 115 ? -2.772 6.101 -4.173 1.00 86.50 115 ALA A O 1
ATOM 875 N N . GLY A 1 116 ? -1.049 7.011 -5.270 1.00 90.00 116 GLY A N 1
ATOM 876 C CA . GLY A 1 116 ? -0.102 6.635 -4.209 1.00 90.00 116 GLY A CA 1
ATOM 877 C C . GLY A 1 116 ? 0.270 5.149 -4.228 1.00 90.00 116 GLY A C 1
ATOM 878 O O . GLY A 1 116 ? 0.493 4.539 -3.187 1.00 90.00 116 GLY A O 1
ATOM 879 N N . LYS A 1 117 ? 0.265 4.503 -5.399 1.00 92.50 117 LYS A N 1
ATOM 880 C CA . LYS A 1 117 ? 0.676 3.091 -5.519 1.00 92.50 117 LYS A CA 1
ATOM 881 C C . LYS A 1 117 ? 1.923 2.939 -6.358 1.00 92.50 117 LYS A C 1
ATOM 883 O O . LYS A 1 117 ? 2.001 3.538 -7.430 1.00 92.50 117 LYS A O 1
ATOM 888 N N . CYS A 1 118 ? 2.792 2.039 -5.919 1.00 95.50 118 CYS A N 1
ATOM 889 C CA . CYS A 1 118 ? 3.848 1.463 -6.734 1.00 95.50 118 CYS A CA 1
ATOM 890 C C . CYS A 1 118 ? 3.340 0.147 -7.331 1.00 95.50 118 CYS A C 1
ATOM 892 O O . CYS A 1 118 ? 2.973 -0.764 -6.586 1.00 95.50 118 CYS A O 1
ATOM 894 N N . ILE A 1 119 ? 3.271 0.059 -8.656 1.00 95.94 119 ILE A N 1
ATOM 895 C CA . ILE A 1 119 ? 2.800 -1.133 -9.374 1.00 95.94 119 ILE A CA 1
ATOM 896 C C . ILE A 1 119 ? 3.925 -1.619 -10.274 1.00 95.94 119 ILE A C 1
ATOM 898 O O . ILE A 1 119 ? 4.496 -0.829 -11.015 1.00 95.94 119 ILE A O 1
ATOM 902 N N . GLU A 1 120 ? 4.234 -2.909 -10.230 1.00 97.44 120 GLU A N 1
ATOM 903 C CA . GLU A 1 120 ? 5.245 -3.498 -11.104 1.00 97.44 120 GLU A CA 1
ATOM 904 C C . GLU A 1 120 ? 4.840 -3.393 -12.580 1.00 97.44 120 GLU A C 1
ATOM 906 O O . GLU A 1 120 ? 3.681 -3.627 -12.947 1.00 97.44 120 GLU A O 1
ATOM 911 N N . CYS A 1 121 ? 5.797 -3.011 -13.427 1.00 97.62 121 CYS A N 1
ATOM 912 C CA . CYS A 1 121 ? 5.591 -2.936 -14.866 1.00 97.62 121 CYS A CA 1
ATOM 913 C C . CYS A 1 121 ? 5.229 -4.315 -15.416 1.00 97.62 121 CYS A C 1
ATOM 915 O O . CYS A 1 121 ? 5.871 -5.309 -15.087 1.00 97.62 121 CYS A O 1
ATOM 917 N N . GLN A 1 122 ? 4.189 -4.366 -16.241 1.00 97.31 122 GLN A N 1
ATOM 918 C CA . GLN A 1 122 ? 3.683 -5.607 -16.824 1.00 97.31 122 GLN A CA 1
ATOM 919 C C . GLN A 1 122 ? 4.504 -6.011 -18.054 1.00 97.31 122 GLN A C 1
ATOM 921 O O . GLN A 1 122 ? 5.315 -5.226 -18.557 1.00 97.31 122 GLN A O 1
ATOM 926 N N . ASP A 1 123 ? 4.254 -7.211 -18.570 1.00 95.38 123 ASP A N 1
ATOM 927 C CA . ASP A 1 123 ? 4.854 -7.696 -19.814 1.00 95.38 123 ASP A CA 1
ATOM 928 C C . ASP A 1 123 ? 4.735 -6.666 -20.945 1.00 95.38 123 ASP A C 1
ATOM 930 O O . ASP A 1 123 ? 3.735 -5.956 -21.073 1.00 95.38 123 ASP A O 1
ATOM 934 N N . ASN A 1 124 ? 5.771 -6.584 -21.784 1.00 95.19 124 ASN A N 1
ATOM 935 C CA . ASN A 1 124 ? 5.916 -5.575 -22.844 1.00 95.19 124 ASN A CA 1
ATOM 936 C C . ASN A 1 124 ? 6.047 -4.118 -22.359 1.00 95.19 124 ASN A C 1
ATOM 938 O O . ASN A 1 124 ? 6.056 -3.201 -23.184 1.00 95.19 124 ASN A O 1
ATOM 942 N N . THR A 1 125 ? 6.221 -3.884 -21.058 1.00 96.81 125 THR A N 1
ATOM 943 C CA . THR A 1 125 ? 6.567 -2.571 -20.494 1.00 96.81 125 THR A CA 1
ATOM 944 C C . THR A 1 125 ? 7.764 -2.676 -19.553 1.00 96.81 125 THR A C 1
ATOM 946 O O . THR A 1 125 ? 8.144 -3.775 -19.145 1.00 96.81 125 THR A O 1
ATOM 949 N N . TYR A 1 126 ? 8.398 -1.550 -19.230 1.00 96.12 126 TYR A N 1
ATOM 950 C CA . TYR A 1 126 ? 9.517 -1.521 -18.288 1.00 96.12 126 TYR A CA 1
ATOM 951 C C . TYR A 1 126 ? 9.659 -0.168 -17.577 1.00 96.12 126 TYR A C 1
ATOM 953 O O . TYR A 1 126 ? 9.147 0.852 -18.032 1.00 96.12 126 TYR A O 1
ATOM 961 N N . SER A 1 127 ? 10.416 -0.141 -16.481 1.00 96.38 127 SER A N 1
ATOM 962 C CA . SER A 1 127 ? 10.915 1.092 -15.862 1.00 96.38 127 SER A CA 1
ATOM 963 C C . SER A 1 127 ? 12.352 0.890 -15.385 1.00 96.38 127 SER A C 1
ATOM 965 O O . SER A 1 127 ? 12.657 -0.085 -14.704 1.00 96.38 127 SER A O 1
ATOM 967 N N . LEU A 1 128 ? 13.250 1.801 -15.760 1.00 94.69 128 LEU A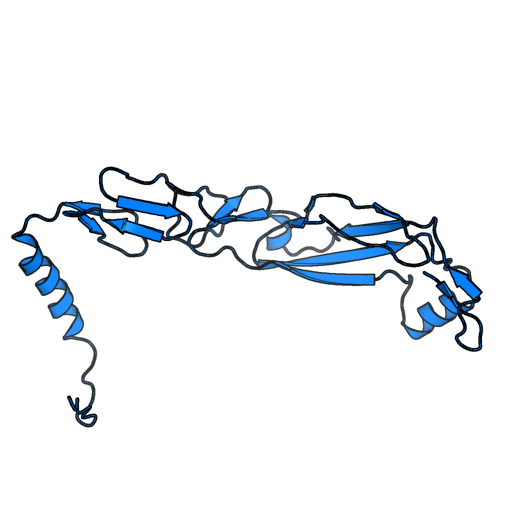 N 1
ATOM 968 C CA . LEU A 1 128 ? 14.690 1.727 -15.458 1.00 94.69 128 LEU A CA 1
ATOM 969 C C . LEU A 1 128 ? 15.143 2.745 -14.417 1.00 94.69 128 LEU A C 1
ATOM 971 O O . LEU A 1 128 ? 16.332 2.856 -14.128 1.00 94.69 128 LEU A O 1
ATOM 975 N N . ILE A 1 129 ? 14.201 3.533 -13.914 1.00 94.19 129 ILE A N 1
ATOM 976 C CA . ILE A 1 129 ? 14.449 4.568 -12.927 1.00 94.19 129 ILE A CA 1
ATOM 977 C C . ILE A 1 129 ? 13.476 4.391 -11.773 1.00 94.19 129 ILE A C 1
ATOM 979 O O . ILE A 1 129 ? 12.341 3.942 -11.940 1.00 94.19 129 ILE A O 1
ATOM 983 N N . LYS A 1 130 ? 13.914 4.793 -10.587 1.00 94.75 130 LYS A N 1
ATOM 984 C CA . LYS A 1 130 ? 13.024 4.934 -9.445 1.00 94.75 130 LYS A CA 1
ATOM 985 C C . LYS A 1 130 ? 12.102 6.137 -9.668 1.00 94.75 130 LYS A C 1
ATOM 987 O O . LYS A 1 130 ? 12.568 7.275 -9.699 1.00 94.75 130 LYS A O 1
ATOM 992 N N . MET A 1 131 ? 10.800 5.895 -9.788 1.00 94.06 131 MET A N 1
ATOM 993 C CA . MET A 1 131 ? 9.812 6.970 -9.899 1.00 94.06 131 MET A CA 1
ATOM 994 C C . MET A 1 131 ? 9.550 7.609 -8.532 1.00 94.06 131 MET A C 1
ATOM 996 O O . MET A 1 131 ? 9.146 6.933 -7.589 1.00 94.06 131 MET A O 1
ATOM 1000 N N . ILE A 1 132 ? 9.788 8.919 -8.438 1.00 92.44 132 ILE A N 1
ATOM 1001 C CA . ILE A 1 132 ? 9.522 9.744 -7.244 1.00 92.44 132 ILE A CA 1
ATOM 1002 C C . ILE A 1 132 ? 8.237 10.575 -7.371 1.00 92.44 132 ILE A C 1
ATOM 1004 O O . ILE A 1 132 ? 7.764 11.155 -6.397 1.00 92.44 132 ILE A O 1
ATOM 1008 N N . GLU A 1 133 ? 7.661 10.613 -8.571 1.00 93.12 133 GLU A N 1
ATOM 1009 C CA . GLU A 1 133 ? 6.396 11.266 -8.895 1.00 93.12 133 GLU A CA 1
ATOM 1010 C C . GLU A 1 133 ? 5.578 10.375 -9.843 1.00 93.12 133 GLU A C 1
ATOM 1012 O O . GLU A 1 133 ? 6.162 9.492 -10.481 1.00 93.12 133 GLU A O 1
ATOM 1017 N N . PRO A 1 134 ? 4.251 10.584 -9.940 1.00 94.69 134 PRO A N 1
ATOM 1018 C CA . PRO A 1 134 ? 3.381 9.790 -10.779 1.00 94.69 134 PRO A CA 1
ATOM 1019 C C . PRO A 1 134 ? 3.839 9.759 -12.233 1.00 94.69 134 PRO A C 1
ATOM 1021 O O . PRO A 1 134 ? 3.938 10.789 -12.896 1.00 94.69 134 PRO A O 1
ATOM 1024 N N . SER A 1 135 ? 4.104 8.556 -12.722 1.00 95.25 135 SER A N 1
ATOM 1025 C CA . SER A 1 135 ? 4.499 8.278 -14.096 1.00 95.25 135 SER A CA 1
ATOM 1026 C C . SER A 1 135 ? 4.210 6.811 -14.413 1.00 95.25 135 SER A C 1
ATOM 1028 O O . SER A 1 135 ? 4.055 5.986 -13.511 1.00 95.25 135 SER A O 1
ATOM 1030 N N . SER A 1 136 ? 4.096 6.489 -15.697 1.00 95.88 136 SER A N 1
ATOM 1031 C CA . SER A 1 136 ? 3.791 5.148 -16.193 1.00 95.88 136 SER A CA 1
ATOM 1032 C C . SER A 1 136 ? 5.042 4.427 -16.685 1.00 95.88 136 SER A C 1
ATOM 1034 O O . SER A 1 136 ? 6.033 5.058 -17.054 1.00 95.88 136 SER A O 1
ATOM 1036 N N . CYS A 1 137 ? 4.974 3.098 -16.751 1.00 96.69 137 CYS A N 1
ATOM 1037 C CA . CYS A 1 137 ? 6.007 2.292 -17.401 1.00 96.69 137 CYS A CA 1
ATOM 1038 C C . CYS A 1 137 ? 6.177 2.682 -18.879 1.00 96.69 137 CYS A C 1
ATOM 1040 O O . CYS A 1 137 ? 5.218 3.065 -19.554 1.00 96.69 137 CYS A O 1
ATOM 1042 N N . GLU A 1 138 ? 7.401 2.567 -19.386 1.00 95.94 138 GLU A N 1
ATOM 1043 C CA . GLU A 1 138 ? 7.726 2.783 -20.792 1.00 95.94 138 GLU A CA 1
ATOM 1044 C C . GLU A 1 138 ? 7.320 1.567 -21.635 1.00 95.94 138 GLU A C 1
ATOM 1046 O O . GLU A 1 138 ? 7.412 0.419 -21.191 1.00 95.94 138 GLU A O 1
ATOM 1051 N N . ASN A 1 139 ? 6.899 1.816 -22.877 1.00 96.44 139 ASN A N 1
ATOM 1052 C CA . ASN A 1 139 ? 6.586 0.757 -23.836 1.00 96.44 139 ASN A CA 1
ATOM 1053 C C . ASN A 1 139 ? 7.866 0.076 -24.330 1.00 96.44 139 ASN A C 1
ATOM 1055 O O . ASN A 1 139 ? 8.845 0.742 -24.675 1.00 96.44 139 ASN A O 1
ATOM 1059 N N . CYS A 1 140 ? 7.843 -1.253 -24.434 1.00 95.31 140 CYS A N 1
ATOM 1060 C CA . CYS A 1 140 ? 8.987 -2.015 -24.918 1.00 95.31 140 CYS A CA 1
ATOM 1061 C C . CYS A 1 140 ? 9.273 -1.748 -26.409 1.00 95.31 140 CYS A C 1
ATOM 1063 O O . CYS A 1 140 ? 8.377 -1.920 -27.242 1.00 95.31 140 CYS A O 1
ATOM 1065 N N . PRO A 1 141 ? 10.519 -1.413 -26.800 1.00 94.94 141 PRO A N 1
ATOM 1066 C CA . PRO A 1 141 ? 10.919 -1.364 -28.202 1.00 94.94 141 PRO A CA 1
ATOM 1067 C C . PRO A 1 141 ? 11.131 -2.790 -28.737 1.00 94.94 141 PRO A C 1
ATOM 1069 O O . PRO A 1 141 ? 12.267 -3.245 -28.880 1.00 94.94 141 PRO A O 1
ATOM 1072 N N . ALA A 1 142 ? 10.033 -3.486 -29.041 1.00 94.81 142 ALA A N 1
ATOM 1073 C CA . ALA A 1 142 ? 10.006 -4.917 -29.367 1.00 94.81 142 ALA A CA 1
ATOM 1074 C C . ALA A 1 142 ? 10.882 -5.329 -30.567 1.00 94.81 142 ALA A C 1
ATOM 1076 O O . ALA A 1 142 ? 11.282 -6.480 -30.673 1.00 94.81 142 ALA A O 1
ATOM 1077 N N . GLU A 1 143 ? 11.227 -4.398 -31.461 1.00 93.88 143 GLU A N 1
ATOM 1078 C CA . GLU A 1 143 ? 12.146 -4.653 -32.582 1.00 93.88 143 GLU A CA 1
ATOM 1079 C C . GLU A 1 143 ? 13.619 -4.769 -32.157 1.00 93.88 143 GLU A C 1
ATOM 1081 O O . GLU A 1 143 ? 14.456 -5.247 -32.920 1.00 93.88 143 GLU A O 1
ATOM 1086 N N . LYS A 1 144 ? 13.961 -4.276 -30.962 1.00 93.31 144 LYS A N 1
ATOM 1087 C CA . LYS A 1 144 ? 15.347 -4.121 -30.489 1.00 93.31 144 LYS A CA 1
ATOM 1088 C C . LYS A 1 144 ? 15.590 -4.772 -29.134 1.00 93.31 144 LYS A C 1
ATOM 1090 O O . LYS A 1 144 ? 16.744 -5.022 -28.787 1.00 93.31 144 LYS A O 1
ATOM 1095 N N . ALA A 1 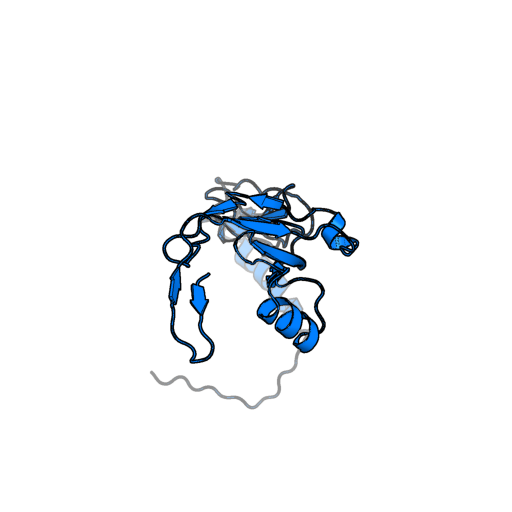145 ? 14.535 -5.011 -28.361 1.00 94.81 145 ALA A N 1
ATOM 1096 C CA . ALA A 1 145 ? 14.611 -5.504 -26.998 1.00 94.81 145 ALA A CA 1
ATOM 1097 C C . ALA A 1 145 ? 13.444 -6.436 -26.660 1.00 94.81 145 ALA A C 1
ATOM 1099 O O . ALA A 1 145 ? 12.357 -6.329 -27.223 1.00 94.81 145 ALA A 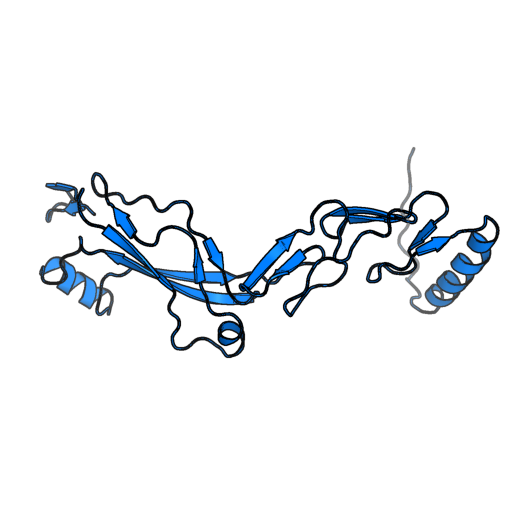O 1
ATOM 1100 N N . LEU A 1 146 ? 13.686 -7.315 -25.693 1.00 95.38 146 LEU A N 1
ATOM 1101 C CA . LEU A 1 146 ? 12.686 -8.133 -25.023 1.00 95.38 146 LEU A CA 1
ATOM 1102 C C . LEU A 1 146 ? 12.464 -7.574 -23.613 1.00 95.38 146 LEU A C 1
ATOM 1104 O O . LEU A 1 146 ? 13.435 -7.353 -22.883 1.00 95.38 146 LEU A O 1
ATOM 1108 N N . CYS A 1 147 ? 11.203 -7.368 -23.232 1.00 95.62 147 CYS A N 1
ATOM 1109 C CA . CYS A 1 147 ? 10.820 -6.859 -21.916 1.00 95.62 147 CYS A CA 1
ATOM 1110 C C . CYS A 1 147 ? 9.889 -7.848 -21.214 1.00 95.62 147 CYS A C 1
ATOM 1112 O O . CYS A 1 147 ? 8.802 -8.131 -21.717 1.00 95.62 147 CYS A O 1
ATOM 1114 N N . LEU A 1 148 ? 10.303 -8.327 -20.043 1.00 95.00 148 LEU A N 1
ATOM 1115 C CA . LEU A 1 148 ? 9.570 -9.297 -19.218 1.00 95.00 148 LEU A CA 1
ATOM 1116 C C . LEU A 1 148 ? 8.855 -8.619 -18.032 1.00 95.00 148 LEU A C 1
ATOM 1118 O O . LEU A 1 148 ? 8.696 -9.223 -16.976 1.00 95.00 148 LEU A O 1
ATOM 1122 N N . GLY A 1 149 ? 8.532 -7.329 -18.167 1.00 95.50 149 GLY A N 1
ATOM 1123 C CA . GLY A 1 149 ? 8.035 -6.506 -17.068 1.00 95.50 149 GLY A CA 1
ATOM 1124 C C . GLY A 1 149 ? 9.129 -6.039 -16.103 1.00 95.50 149 GLY A C 1
ATOM 1125 O O . GLY A 1 149 ? 10.326 -6.287 -16.283 1.00 95.50 149 GLY A O 1
ATOM 1126 N N . GLY A 1 150 ? 8.721 -5.311 -15.069 1.00 96.31 150 GLY A N 1
ATOM 1127 C CA . GLY A 1 150 ? 9.630 -4.753 -14.074 1.00 96.31 150 GLY A CA 1
ATOM 1128 C C . GLY A 1 150 ? 10.736 -3.881 -14.689 1.00 96.31 150 GLY A C 1
ATOM 1129 O O . GLY A 1 150 ? 10.498 -3.018 -15.538 1.00 96.31 150 GLY A O 1
ATOM 1130 N N . ALA A 1 151 ? 11.972 -4.122 -14.245 1.00 95.38 151 ALA A N 1
ATOM 1131 C CA . ALA A 1 151 ? 13.196 -3.570 -14.834 1.00 95.38 151 ALA A CA 1
ATOM 1132 C C . ALA A 1 151 ? 13.892 -4.577 -15.779 1.00 95.38 151 ALA A C 1
ATOM 1134 O O . ALA A 1 151 ? 15.025 -4.356 -16.217 1.00 95.38 151 ALA A O 1
ATOM 1135 N N . ASN A 1 152 ? 13.226 -5.695 -16.092 1.00 94.50 152 ASN A N 1
ATOM 1136 C CA . ASN A 1 152 ? 13.785 -6.815 -16.841 1.00 94.50 152 ASN A CA 1
ATOM 1137 C C . ASN A 1 152 ? 13.673 -6.556 -18.345 1.00 94.50 152 ASN A C 1
ATOM 1139 O O . ASN A 1 152 ? 12.764 -7.037 -19.023 1.00 94.50 152 ASN A O 1
ATOM 1143 N N . ILE A 1 153 ? 14.625 -5.786 -18.865 1.00 94.25 153 ILE A N 1
ATOM 1144 C CA . ILE A 1 153 ? 14.752 -5.490 -20.291 1.00 94.25 153 ILE A CA 1
ATOM 1145 C C . ILE A 1 153 ? 16.143 -5.860 -20.807 1.00 94.25 153 ILE A C 1
ATOM 1147 O O . ILE A 1 153 ? 17.166 -5.402 -20.286 1.00 94.25 153 ILE A O 1
ATOM 1151 N N . GLY A 1 154 ? 16.174 -6.651 -21.878 1.00 92.19 154 GLY A N 1
ATOM 1152 C CA . GLY A 1 154 ? 17.395 -7.093 -22.549 1.00 92.19 154 GLY A CA 1
ATOM 1153 C C . GLY A 1 154 ? 17.354 -6.833 -24.057 1.00 92.19 154 GLY A C 1
ATOM 1154 O O . GLY A 1 154 ? 16.271 -6.821 -24.640 1.00 92.19 154 GLY A O 1
ATOM 1155 N N . PRO A 1 155 ? 18.506 -6.606 -24.713 1.00 94.25 155 PRO A N 1
ATOM 1156 C CA . PRO A 1 155 ? 18.556 -6.460 -26.164 1.00 94.25 155 PRO A CA 1
ATOM 1157 C C . PRO A 1 155 ? 18.198 -7.774 -26.872 1.00 94.25 155 PRO A C 1
ATOM 1159 O O . PRO A 1 155 ? 18.514 -8.859 -26.387 1.00 94.25 155 PRO A O 1
ATOM 1162 N N . LEU A 1 156 ? 17.606 -7.671 -28.061 1.00 93.56 156 LEU A N 1
ATOM 1163 C CA . LEU A 1 156 ? 17.516 -8.794 -28.993 1.00 93.56 156 LEU A CA 1
ATOM 1164 C C . LEU A 1 156 ? 18.890 -9.094 -29.624 1.00 93.56 156 LEU A C 1
ATOM 1166 O O . LEU A 1 156 ? 19.764 -8.218 -29.644 1.00 93.56 156 LEU A O 1
ATOM 1170 N N . PRO A 1 157 ? 19.103 -10.304 -30.178 1.00 92.44 157 PRO A N 1
ATOM 1171 C CA . PRO A 1 157 ? 20.332 -10.628 -30.899 1.00 92.44 157 PRO A CA 1
ATOM 1172 C C . PRO A 1 157 ? 20.672 -9.578 -31.970 1.00 92.44 157 PRO A C 1
ATOM 1174 O O . PRO A 1 157 ? 19.826 -9.206 -32.780 1.00 92.44 157 PRO A O 1
ATOM 1177 N N . GLY A 1 158 ? 21.916 -9.089 -31.972 1.00 88.62 158 GLY A N 1
ATOM 1178 C CA . GLY A 1 158 ? 22.363 -8.017 -32.875 1.00 88.62 158 GLY A CA 1
ATOM 1179 C C . GLY A 1 158 ? 22.095 -6.592 -32.374 1.00 88.62 158 GLY A C 1
ATOM 1180 O O . GLY A 1 158 ? 22.334 -5.636 -33.113 1.00 88.62 158 GLY A O 1
ATOM 1181 N N . TYR A 1 159 ? 21.631 -6.430 -31.133 1.00 90.56 159 TYR A N 1
ATOM 1182 C CA . TYR A 1 159 ? 21.508 -5.142 -30.456 1.00 90.56 159 TYR A CA 1
ATOM 1183 C C . TYR A 1 159 ? 22.320 -5.113 -29.159 1.00 90.56 159 TYR A C 1
ATOM 1185 O O . TYR A 1 159 ? 22.577 -6.136 -28.527 1.00 90.56 159 TYR A O 1
ATOM 1193 N N . TRP A 1 160 ? 22.717 -3.914 -28.743 1.00 88.25 160 TRP A N 1
ATOM 1194 C CA . TRP A 1 160 ? 23.368 -3.659 -27.464 1.00 88.25 160 TRP A CA 1
ATOM 1195 C C . TRP A 1 160 ? 22.714 -2.481 -26.757 1.00 88.25 160 TRP A C 1
ATOM 1197 O O . TRP A 1 160 ? 22.332 -1.487 -27.383 1.00 88.25 160 TRP A O 1
ATOM 1207 N N . ARG A 1 161 ? 22.610 -2.575 -25.433 1.00 88.81 161 ARG A N 1
ATOM 1208 C CA . ARG A 1 161 ? 22.069 -1.513 -24.592 1.00 88.81 161 ARG A CA 1
ATOM 1209 C C . ARG A 1 161 ? 23.203 -0.638 -24.070 1.00 88.81 161 ARG A C 1
ATOM 1211 O O . ARG A 1 161 ? 24.081 -1.112 -23.359 1.00 88.81 161 ARG A O 1
ATOM 1218 N N . LYS A 1 162 ? 23.181 0.659 -24.391 1.00 84.94 162 LYS A N 1
ATOM 1219 C CA . LYS A 1 162 ? 24.292 1.574 -24.059 1.00 84.94 162 LYS A CA 1
ATOM 1220 C C . LYS A 1 162 ? 24.399 1.904 -22.562 1.00 84.94 162 LYS A C 1
ATOM 1222 O O . LYS A 1 162 ? 25.461 2.303 -22.101 1.00 84.94 162 LYS A O 1
ATOM 1227 N N . SER A 1 163 ? 23.302 1.806 -21.815 1.00 84.69 163 SER A N 1
ATOM 1228 C CA . SER A 1 163 ? 23.221 2.233 -20.414 1.00 84.69 163 SER A CA 1
ATOM 1229 C C . SER A 1 163 ? 22.217 1.383 -19.643 1.00 84.69 163 SER A C 1
ATOM 1231 O O . SER A 1 163 ? 21.185 1.009 -20.190 1.00 84.69 163 SER A O 1
ATOM 1233 N N . ASN A 1 164 ? 22.486 1.138 -18.361 1.00 83.38 164 ASN A N 1
ATOM 1234 C CA . ASN A 1 164 ? 21.591 0.438 -17.437 1.00 83.38 164 ASN A CA 1
ATOM 1235 C C . ASN A 1 164 ? 20.421 1.297 -16.913 1.00 83.38 164 ASN A C 1
ATOM 1237 O O . ASN A 1 164 ? 19.481 0.732 -16.365 1.00 83.38 164 ASN A O 1
ATOM 1241 N N . THR A 1 165 ? 20.401 2.611 -17.166 1.00 84.38 165 THR A N 1
ATOM 1242 C CA . THR A 1 165 ? 19.315 3.524 -16.746 1.00 84.38 165 THR A CA 1
ATOM 1243 C C . THR A 1 165 ? 18.484 4.075 -17.905 1.00 84.38 165 THR A C 1
ATOM 1245 O O . THR A 1 165 ? 17.463 4.716 -17.684 1.00 84.38 165 THR A O 1
ATOM 1248 N N . LYS A 1 166 ? 18.889 3.825 -19.160 1.00 84.69 166 LYS A N 1
ATOM 1249 C CA . LYS A 1 166 ? 18.162 4.269 -20.365 1.00 84.69 166 LYS A CA 1
ATOM 1250 C C . LYS A 1 166 ? 17.769 3.098 -21.267 1.00 84.69 166 LYS A C 1
ATOM 1252 O O . LYS A 1 166 ? 18.550 2.156 -21.423 1.00 84.69 166 LYS A O 1
ATOM 1257 N N . GLY A 1 167 ? 16.607 3.190 -21.913 1.00 81.31 167 GLY A N 1
ATOM 1258 C CA . GLY A 1 167 ? 16.102 2.230 -22.909 1.00 81.31 167 GLY A CA 1
ATOM 1259 C C . GLY A 1 167 ? 16.687 2.412 -24.317 1.00 81.31 167 GLY A C 1
ATOM 1260 O O . GLY A 1 167 ? 15.991 2.224 -25.309 1.00 81.31 167 GLY A O 1
ATOM 1261 N N . PHE A 1 168 ? 17.953 2.837 -24.434 1.00 87.31 168 PHE A N 1
ATOM 1262 C CA . PHE A 1 168 ? 18.578 3.116 -25.731 1.00 87.31 168 PHE A CA 1
ATOM 1263 C C . PHE A 1 168 ? 19.381 1.915 -26.249 1.00 87.31 168 PHE A C 1
ATOM 1265 O O . PHE A 1 168 ? 20.392 1.526 -25.651 1.00 87.31 168 PHE A O 1
ATOM 1272 N N . PHE A 1 169 ? 18.943 1.378 -27.391 1.00 89.50 169 PHE A N 1
ATOM 1273 C CA . PHE A 1 169 ? 19.522 0.209 -28.052 1.00 89.50 169 PHE A CA 1
ATOM 1274 C C . PHE A 1 169 ? 20.151 0.581 -29.393 1.00 89.50 169 PHE A C 1
ATOM 1276 O O . PHE A 1 169 ? 19.510 1.210 -30.239 1.00 89.50 169 PHE A O 1
ATOM 1283 N N . VAL A 1 170 ? 21.393 0.149 -29.598 1.00 88.25 170 VAL A N 1
ATOM 1284 C CA . VAL A 1 170 ? 22.139 0.309 -30.852 1.00 88.25 170 VAL A CA 1
ATOM 1285 C C . VAL A 1 170 ? 22.293 -1.041 -31.533 1.00 88.25 170 VAL A C 1
ATOM 1287 O O . VAL A 1 170 ? 22.514 -2.046 -30.863 1.00 88.25 170 VAL A O 1
ATOM 1290 N N . ARG A 1 171 ? 22.157 -1.074 -32.860 1.00 86.44 171 ARG A N 1
ATOM 1291 C CA . ARG A 1 171 ? 22.437 -2.282 -33.640 1.00 86.44 171 ARG A CA 1
ATOM 1292 C C . ARG A 1 171 ? 23.945 -2.507 -33.643 1.00 86.44 171 ARG A C 1
ATOM 1294 O O . ARG A 1 171 ? 24.682 -1.586 -33.980 1.00 86.44 171 ARG A O 1
ATOM 1301 N N . THR A 1 172 ? 24.398 -3.698 -33.282 1.00 73.56 172 THR A N 1
ATOM 1302 C CA . THR A 1 172 ? 25.809 -4.061 -33.386 1.00 73.56 172 THR A CA 1
ATOM 1303 C C . THR A 1 172 ? 26.096 -4.547 -34.801 1.00 73.56 172 THR A C 1
ATOM 1305 O O . THR A 1 172 ? 25.473 -5.483 -35.303 1.00 73.56 172 THR A O 1
ATOM 1308 N N . VAL A 1 173 ? 27.049 -3.903 -35.471 1.00 64.56 173 VAL A N 1
ATOM 1309 C CA . VAL A 1 173 ? 27.721 -4.496 -36.628 1.00 64.56 173 VAL A CA 1
ATOM 1310 C C . VAL A 1 173 ? 28.936 -5.237 -36.074 1.00 64.56 173 VAL A C 1
ATOM 1312 O O . VAL A 1 173 ? 29.585 -4.741 -35.158 1.00 64.56 173 VAL A O 1
ATOM 1315 N N . ALA A 1 174 ? 29.268 -6.421 -36.593 1.00 55.31 174 ALA A N 1
ATOM 1316 C CA . ALA A 1 174 ? 30.348 -7.270 -36.064 1.00 55.31 174 ALA A CA 1
ATOM 1317 C C . ALA A 1 174 ? 31.734 -6.582 -35.931 1.00 55.31 174 ALA A C 1
ATOM 1319 O O . ALA A 1 174 ? 32.626 -7.135 -35.296 1.00 55.31 174 ALA A O 1
ATOM 1320 N N . LYS A 1 175 ? 31.922 -5.378 -36.493 1.00 48.44 175 LYS A N 1
ATOM 1321 C CA . LYS A 1 175 ? 33.131 -4.550 -36.354 1.00 48.44 175 LYS A CA 1
ATOM 1322 C C . LYS A 1 175 ? 33.170 -3.645 -35.107 1.00 48.44 175 LYS A C 1
ATOM 1324 O O . LYS A 1 175 ? 34.262 -3.287 -34.685 1.00 48.44 175 LYS A O 1
ATOM 1329 N N . ASP A 1 176 ? 32.041 -3.338 -34.465 1.00 49.19 176 ASP A N 1
ATOM 1330 C CA . ASP A 1 176 ? 31.971 -2.303 -33.408 1.00 49.19 176 ASP A CA 1
ATOM 1331 C C . ASP A 1 176 ? 32.317 -2.807 -31.992 1.00 49.19 176 ASP A C 1
ATOM 1333 O O . ASP A 1 176 ? 32.433 -2.021 -31.043 1.00 49.19 176 ASP A O 1
ATOM 1337 N N . ILE A 1 177 ? 32.508 -4.124 -31.832 1.00 52.56 177 ILE A N 1
ATOM 1338 C CA . ILE A 1 177 ? 32.906 -4.727 -30.550 1.00 52.56 177 ILE A CA 1
ATOM 1339 C C . ILE A 1 177 ? 34.345 -4.322 -30.186 1.00 52.56 177 ILE A C 1
ATOM 1341 O O . ILE A 1 177 ? 34.643 -4.159 -29.005 1.00 52.56 177 ILE A O 1
ATOM 1345 N N . GLN A 1 178 ? 35.226 -4.081 -31.168 1.00 46.66 178 GLN A N 1
ATOM 1346 C CA . GLN A 1 178 ? 36.597 -3.646 -30.882 1.00 46.66 178 GLN A CA 1
ATOM 1347 C C . GLN A 1 178 ? 36.667 -2.185 -30.418 1.00 46.66 178 GLN A C 1
ATOM 1349 O O . GLN A 1 178 ? 37.347 -1.907 -29.436 1.00 46.66 178 GLN A O 1
ATOM 1354 N N . GLU A 1 179 ? 35.933 -1.251 -31.024 1.00 45.09 179 GLU A N 1
ATOM 1355 C CA . GLU A 1 179 ? 36.079 0.173 -30.674 1.00 45.09 179 GLU A CA 1
ATOM 1356 C C . GLU A 1 179 ? 35.399 0.547 -29.346 1.00 45.09 179 GLU A C 1
ATOM 1358 O O . GLU A 1 179 ? 35.949 1.333 -28.572 1.00 45.09 179 GLU A O 1
ATOM 1363 N N . THR A 1 180 ? 34.261 -0.074 -29.014 1.00 47.25 180 THR A N 1
ATOM 1364 C CA . THR A 1 180 ? 33.513 0.253 -27.781 1.00 47.25 180 THR A CA 1
ATOM 1365 C C . THR A 1 180 ? 34.130 -0.383 -26.524 1.00 47.25 180 THR A C 1
ATOM 1367 O O . THR A 1 180 ? 34.040 0.180 -25.431 1.00 47.25 180 THR A O 1
ATOM 1370 N N . MET A 1 181 ? 34.806 -1.531 -26.662 1.00 46.81 181 MET A N 1
ATOM 1371 C CA . MET A 1 181 ? 35.602 -2.127 -25.578 1.00 46.81 181 MET A CA 1
ATOM 1372 C C . MET A 1 181 ? 36.870 -1.303 -25.296 1.00 46.81 181 MET A C 1
ATOM 1374 O O . MET A 1 181 ? 37.268 -1.171 -24.141 1.00 46.81 181 MET A O 1
ATOM 1378 N N . ILE A 1 182 ? 37.481 -0.687 -26.316 1.00 45.44 182 ILE A N 1
ATOM 1379 C CA . ILE A 1 182 ? 38.719 0.088 -26.146 1.00 45.44 182 ILE A CA 1
ATOM 1380 C C . ILE A 1 182 ? 38.464 1.404 -25.392 1.00 45.44 182 ILE A C 1
ATOM 1382 O O . ILE A 1 182 ? 39.268 1.776 -24.541 1.00 45.44 182 ILE A O 1
ATOM 1386 N N . THR A 1 183 ? 37.327 2.084 -25.587 1.00 41.03 183 THR A N 1
ATOM 1387 C CA . THR A 1 183 ?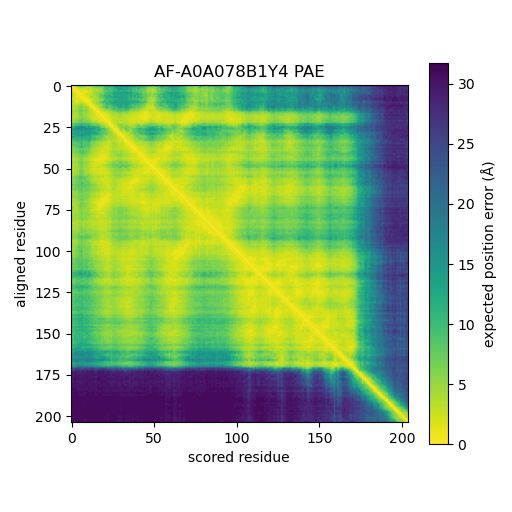 37.079 3.361 -24.881 1.00 41.03 183 THR A CA 1
ATOM 1388 C C . THR A 1 183 ? 36.757 3.190 -23.391 1.00 41.03 183 THR A C 1
ATOM 1390 O O . THR A 1 183 ? 37.097 4.060 -22.590 1.00 41.03 183 THR A O 1
ATOM 1393 N N . ASN A 1 184 ? 36.151 2.066 -22.990 1.00 43.09 184 ASN A N 1
ATOM 1394 C CA . ASN A 1 184 ? 35.862 1.794 -21.576 1.00 43.09 184 ASN A CA 1
ATOM 1395 C C . ASN A 1 184 ? 37.043 1.157 -20.830 1.00 43.09 184 ASN A C 1
ATOM 1397 O O . ASN A 1 184 ? 37.177 1.385 -19.632 1.00 43.09 184 ASN A O 1
ATOM 1401 N N . VAL A 1 185 ? 37.947 0.439 -21.508 1.00 42.47 185 VAL A N 1
ATOM 1402 C CA . VAL A 1 185 ? 39.185 -0.057 -20.876 1.00 42.47 185 VAL A CA 1
ATOM 1403 C C . VAL A 1 185 ? 40.189 1.080 -20.628 1.00 42.47 185 VAL A C 1
ATOM 1405 O O . VAL A 1 185 ? 40.866 1.073 -19.601 1.00 42.47 185 VAL A O 1
ATOM 1408 N N . ILE A 1 186 ? 40.232 2.116 -21.477 1.00 39.88 186 ILE A N 1
ATOM 1409 C CA . ILE A 1 186 ? 41.125 3.275 -21.267 1.00 39.88 186 ILE A CA 1
ATOM 1410 C C . ILE A 1 186 ? 40.719 4.102 -20.029 1.00 39.88 186 ILE A C 1
ATOM 1412 O O . ILE A 1 186 ? 41.589 4.625 -19.336 1.00 39.88 186 ILE A O 1
ATOM 1416 N N . ASN A 1 187 ? 39.429 4.168 -19.676 1.00 37.38 187 ASN A N 1
ATOM 1417 C CA . ASN A 1 187 ? 38.978 4.886 -18.471 1.00 37.38 187 ASN A CA 1
ATOM 1418 C C . ASN A 1 187 ? 39.051 4.067 -17.172 1.00 37.38 187 ASN A C 1
ATOM 1420 O O . ASN A 1 187 ? 39.005 4.654 -16.092 1.00 37.38 187 ASN A O 1
ATOM 1424 N N . VAL A 1 188 ? 39.211 2.743 -17.243 1.00 41.06 188 VAL A N 1
ATOM 1425 C CA . VAL A 1 188 ? 39.445 1.906 -16.051 1.00 41.06 188 VAL A CA 1
ATOM 1426 C C . VAL A 1 188 ? 40.933 1.875 -15.669 1.00 41.06 188 VAL A C 1
ATOM 1428 O O . VAL A 1 188 ? 41.255 1.686 -14.501 1.00 41.06 188 VAL A O 1
ATOM 1431 N N . GLN A 1 189 ? 41.860 2.162 -16.592 1.00 35.91 189 GLN A N 1
ATOM 1432 C CA . GLN A 1 189 ? 43.296 2.207 -16.273 1.00 35.91 189 GLN A CA 1
ATOM 1433 C C . GLN A 1 189 ? 43.760 3.446 -15.478 1.00 35.91 189 GLN A C 1
ATOM 1435 O O . GLN A 1 189 ? 44.910 3.475 -15.047 1.00 35.91 189 GLN A O 1
ATOM 1440 N N . ASN A 1 190 ? 42.890 4.432 -15.215 1.00 40.19 190 ASN A N 1
ATOM 1441 C CA . ASN A 1 190 ? 43.245 5.634 -14.441 1.00 40.19 190 ASN A CA 1
ATOM 1442 C C . ASN A 1 190 ? 42.681 5.694 -13.010 1.00 40.19 190 ASN A C 1
ATOM 1444 O O . ASN A 1 190 ? 42.927 6.675 -12.311 1.00 40.19 190 ASN A O 1
ATOM 1448 N N . PHE A 1 191 ? 42.005 4.650 -12.520 1.00 36.94 191 PHE A N 1
ATOM 1449 C CA . PHE A 1 191 ? 41.626 4.555 -11.107 1.00 36.94 191 PHE A CA 1
ATOM 1450 C C . PHE A 1 191 ? 41.977 3.183 -10.533 1.00 36.94 191 PHE A C 1
ATOM 1452 O O . PHE A 1 191 ? 41.256 2.210 -10.715 1.00 36.94 191 PHE A O 1
ATOM 1459 N N . GLY A 1 192 ? 43.075 3.144 -9.775 1.00 32.62 192 GLY A N 1
ATOM 1460 C CA . GLY A 1 192 ? 43.332 2.080 -8.808 1.00 32.62 192 GLY A CA 1
ATOM 1461 C C . GLY A 1 192 ? 44.500 1.171 -9.160 1.00 32.62 192 GLY A C 1
ATOM 1462 O O . GLY A 1 192 ? 44.320 0.062 -9.651 1.00 32.62 192 GLY A O 1
ATOM 1463 N N . LYS A 1 193 ? 45.710 1.593 -8.772 1.00 35.84 193 LYS A N 1
ATOM 1464 C CA . LYS A 1 193 ? 46.706 0.636 -8.280 1.00 35.84 193 LYS A CA 1
ATOM 1465 C C . LYS A 1 193 ? 46.052 -0.157 -7.144 1.00 35.84 193 LYS A C 1
ATOM 1467 O O . LYS A 1 193 ? 45.789 0.414 -6.088 1.00 35.84 193 LYS A O 1
ATOM 1472 N N . ILE A 1 194 ? 45.794 -1.440 -7.360 1.00 34.47 194 ILE A N 1
ATOM 1473 C CA . ILE A 1 194 ? 45.514 -2.396 -6.286 1.00 34.47 194 ILE A CA 1
ATOM 1474 C C . ILE A 1 194 ? 46.863 -3.057 -5.945 1.00 34.47 194 ILE A C 1
ATOM 1476 O O . ILE A 1 194 ? 47.592 -3.407 -6.878 1.00 34.47 194 ILE A O 1
ATOM 1480 N N . PRO A 1 195 ? 47.261 -3.164 -4.663 1.00 32.16 195 PRO A N 1
ATOM 1481 C CA . PRO A 1 195 ? 48.560 -3.715 -4.281 1.00 32.16 195 PRO A CA 1
ATOM 1482 C C . PRO A 1 195 ? 48.694 -5.174 -4.723 1.00 32.16 195 PRO A C 1
ATOM 1484 O O . PRO A 1 195 ? 47.730 -5.936 -4.666 1.00 32.16 195 PRO A O 1
ATOM 1487 N N . SER A 1 196 ? 49.902 -5.559 -5.138 1.00 34.09 196 SER A N 1
ATOM 1488 C CA . SER A 1 196 ? 50.278 -6.961 -5.294 1.00 34.09 196 SER A CA 1
ATOM 1489 C C . SER A 1 196 ? 50.203 -7.628 -3.927 1.00 34.09 196 SER A C 1
ATOM 1491 O O . SER A 1 196 ? 51.011 -7.277 -3.080 1.00 34.09 196 SER A O 1
ATOM 1493 N N . ASP A 1 197 ? 49.200 -8.472 -3.697 1.00 37.12 197 ASP A N 1
ATOM 1494 C CA . ASP A 1 197 ? 49.234 -9.629 -2.786 1.00 37.12 197 ASP A CA 1
ATOM 1495 C C . ASP A 1 197 ? 47.818 -10.196 -2.640 1.00 37.12 197 ASP A C 1
ATOM 1497 O O . ASP A 1 197 ? 47.195 -10.070 -1.598 1.00 37.12 197 ASP A O 1
ATOM 1501 N N . TYR A 1 198 ? 47.276 -10.804 -3.697 1.00 30.73 198 TYR A N 1
ATOM 1502 C CA . TYR A 1 198 ? 46.204 -11.800 -3.572 1.00 30.73 198 TYR A CA 1
ATOM 1503 C C . TYR A 1 198 ? 46.271 -12.724 -4.792 1.00 30.73 198 TYR A C 1
ATOM 1505 O O . TYR A 1 198 ? 45.759 -12.413 -5.866 1.00 30.73 198 TYR A O 1
ATOM 1513 N N . GLN A 1 199 ? 46.965 -13.854 -4.639 1.00 35.41 199 GLN A N 1
ATOM 1514 C CA . GLN A 1 199 ? 46.838 -14.981 -5.558 1.00 35.41 199 GLN A CA 1
ATOM 1515 C C . GLN A 1 199 ? 45.560 -15.750 -5.213 1.00 35.41 199 GLN A C 1
ATOM 1517 O O . GLN A 1 199 ? 45.390 -16.181 -4.075 1.00 35.41 199 GLN A O 1
ATOM 1522 N N . LEU A 1 200 ? 44.687 -15.958 -6.198 1.00 31.05 200 LEU A N 1
ATOM 1523 C CA . LEU A 1 200 ? 43.673 -17.008 -6.152 1.00 31.05 200 LEU A CA 1
ATOM 1524 C C . LEU A 1 200 ? 44.043 -18.051 -7.206 1.00 31.05 200 LEU A C 1
ATOM 1526 O O . LEU A 1 200 ? 43.971 -17.802 -8.408 1.00 31.05 200 LEU A O 1
ATOM 1530 N N . SER A 1 201 ? 44.510 -19.196 -6.718 1.00 30.83 201 SER A N 1
ATOM 1531 C CA . SER A 1 201 ? 44.718 -20.421 -7.476 1.00 30.83 201 SER A CA 1
ATOM 1532 C C . SER A 1 201 ? 43.372 -21.022 -7.888 1.00 30.83 201 SER A C 1
ATOM 1534 O O . SER A 1 201 ? 42.459 -21.132 -7.073 1.00 30.83 201 SER A O 1
ATOM 1536 N N . PHE A 1 202 ? 43.270 -21.455 -9.143 1.00 31.61 202 PHE A N 1
ATOM 1537 C CA . PHE A 1 202 ? 42.239 -22.392 -9.584 1.00 31.61 202 PHE A CA 1
ATOM 1538 C C . PHE A 1 202 ? 42.873 -23.784 -9.665 1.00 31.61 202 PHE A C 1
ATOM 1540 O O . PHE A 1 202 ? 43.838 -23.977 -10.403 1.00 31.61 202 PHE A O 1
ATOM 1547 N N . SER A 1 203 ? 42.363 -24.726 -8.872 1.00 31.53 203 SER A N 1
ATOM 1548 C CA . SER A 1 203 ? 42.561 -26.162 -9.085 1.00 31.53 203 SER A CA 1
ATOM 1549 C C . SER A 1 203 ? 41.388 -26.706 -9.900 1.00 31.53 203 SER A C 1
ATOM 1551 O O . SER A 1 203 ? 40.256 -26.265 -9.695 1.00 31.53 203 SER A O 1
ATOM 1553 N N . GLU A 1 204 ? 41.718 -27.618 -10.816 1.00 35.53 204 GLU A N 1
ATOM 1554 C CA . GLU A 1 204 ? 40.834 -28.360 -11.731 1.00 35.53 204 GLU A CA 1
ATOM 1555 C C . GLU A 1 204 ? 39.638 -29.046 -11.056 1.00 35.53 204 GLU A C 1
ATOM 1557 O O . GLU A 1 204 ? 39.780 -29.510 -9.899 1.00 35.53 204 GLU A O 1
#

Sequence (204 aa):
MALIDQYGQIVGSDSNSKVRISIQTSDLDEKANKYPGILQGSSDFQASSGVAIINDVIITGTPGSTYHVSFSSNGIDLQKQSNKKAMQLLNKTNLDFSLDIHLRECKEGEQFTSAGKCIECQDNTYSLIKMIEPSSCENCPAEKALCLGGANIGPLPGYWRKSNTKGFFVRTVAKDIQETMITNVINVQNFGKIPSDYQLSFSE

pLDDT: mean 83.56, std 19.38, range [30.73, 97.94]

Solvent-accessible surface area (backbone atoms only — not comparable to full-atom values): 11920 Å² total; per-residue (Å²): 75,67,46,62,50,98,86,72,45,78,78,43,58,40,55,74,34,40,41,33,58,45,69,62,80,71,92,60,53,78,67,32,60,76,22,56,74,44,82,43,67,70,47,72,28,62,19,50,76,24,43,62,73,88,68,76,65,45,79,31,19,27,60,59,29,77,42,46,36,38,40,40,53,76,68,63,64,67,83,39,68,69,46,44,50,50,22,61,76,68,75,40,96,60,88,60,48,76,45,82,44,75,42,62,60,50,46,61,4,24,20,23,42,86,69,23,40,67,42,72,21,49,73,50,17,28,21,56,49,64,44,91,56,68,45,74,51,43,76,48,58,67,94,44,28,51,34,74,7,24,60,49,67,44,55,34,95,60,36,41,65,82,45,90,64,51,97,51,71,44,75,58,54,98,74,54,65,62,61,62,52,51,62,57,53,62,65,54,76,77,66,76,92,72,80,96,83,79,89,80,85,83,80,135

Mean predicted aligned error: 11.17 Å

Organism: Stylonychia lemnae (NCBI:txid5949)

Radius of gyration: 28.49 Å; Cα contacts (8 Å, |Δi|>4): 376; chains: 1; bounding box: 73×46×74 Å